Protein AF-A0AAN0JL36-F1 (afdb_monomer_lite)

Structure (mmCIF, N/CA/C/O backbone):
data_AF-A0AAN0JL36-F1
#
_entry.id   AF-A0AAN0JL36-F1
#
loop_
_atom_site.group_PDB
_atom_site.id
_atom_site.type_symbol
_atom_site.label_atom_id
_atom_site.label_alt_id
_atom_site.label_comp_id
_atom_site.label_asym_id
_atom_site.label_entity_id
_atom_site.label_seq_id
_atom_site.pdbx_PDB_ins_code
_atom_site.Cartn_x
_atom_site.Cartn_y
_atom_site.Cartn_z
_atom_site.occupancy
_atom_site.B_iso_or_equiv
_atom_site.auth_seq_id
_atom_site.auth_comp_id
_atom_site.auth_asym_id
_atom_site.auth_atom_id
_atom_site.pdbx_PDB_model_num
ATOM 1 N N . MET A 1 1 ? 86.276 -0.767 -121.267 1.00 49.59 1 MET A N 1
ATOM 2 C CA . MET A 1 1 ? 86.413 -0.566 -119.806 1.00 49.59 1 MET A CA 1
ATOM 3 C C . MET A 1 1 ? 85.211 0.241 -119.291 1.00 49.59 1 MET A C 1
ATOM 5 O O . MET A 1 1 ? 85.362 1.430 -119.066 1.00 49.59 1 MET A O 1
ATOM 9 N N . GLY A 1 2 ? 84.004 -0.341 -119.180 1.00 53.72 2 GLY A N 1
ATOM 10 C CA . GLY A 1 2 ? 82.786 0.459 -118.914 1.00 53.72 2 GLY A CA 1
ATOM 11 C C . GLY A 1 2 ? 81.586 -0.240 -118.256 1.00 53.72 2 GLY A C 1
ATOM 12 O O . GLY A 1 2 ? 80.542 0.383 -118.160 1.00 53.72 2 GLY A O 1
ATOM 13 N N . ASN A 1 3 ? 81.710 -1.488 -117.780 1.00 55.06 3 ASN A N 1
ATOM 14 C CA . ASN A 1 3 ? 80.588 -2.234 -117.171 1.00 55.06 3 ASN A CA 1
ATOM 15 C C . ASN A 1 3 ? 80.619 -2.308 -115.632 1.00 55.06 3 ASN A C 1
ATOM 17 O O . ASN A 1 3 ? 79.636 -2.719 -115.026 1.00 55.06 3 ASN A O 1
ATOM 21 N N . ASN A 1 4 ? 81.715 -1.896 -114.986 1.00 55.91 4 ASN A N 1
ATOM 22 C CA . ASN A 1 4 ? 81.846 -1.988 -113.524 1.00 55.91 4 ASN A CA 1
ATOM 23 C C . ASN A 1 4 ? 81.212 -0.801 -112.777 1.00 55.91 4 ASN A C 1
ATOM 25 O O . ASN A 1 4 ? 80.910 -0.927 -111.595 1.00 55.91 4 ASN A O 1
ATOM 29 N N . ASN A 1 5 ? 80.989 0.335 -113.449 1.00 58.38 5 ASN A N 1
ATOM 30 C CA . ASN A 1 5 ? 80.463 1.545 -112.805 1.00 58.38 5 ASN A CA 1
ATOM 31 C C . ASN A 1 5 ? 78.931 1.488 -112.630 1.00 58.38 5 ASN A C 1
ATOM 33 O O . ASN A 1 5 ? 78.409 1.874 -111.591 1.00 58.38 5 ASN A O 1
ATOM 37 N N . THR A 1 6 ? 78.215 0.912 -113.601 1.00 60.28 6 THR A N 1
ATOM 38 C CA . THR A 1 6 ? 76.748 0.773 -113.573 1.00 60.28 6 THR A CA 1
ATOM 39 C C . THR A 1 6 ? 76.281 -0.260 -112.540 1.00 60.28 6 THR A C 1
ATOM 41 O O . THR A 1 6 ? 75.338 -0.006 -111.798 1.00 60.28 6 THR A O 1
ATOM 44 N N . GLN A 1 7 ? 76.995 -1.386 -112.398 1.00 65.12 7 GLN A N 1
ATOM 45 C CA . GLN A 1 7 ? 76.689 -2.397 -111.372 1.00 65.12 7 GLN A CA 1
ATOM 46 C C . GLN A 1 7 ? 76.977 -1.916 -109.941 1.00 65.12 7 GLN A C 1
ATOM 48 O O . GLN A 1 7 ? 76.322 -2.362 -109.000 1.00 65.12 7 GLN A O 1
ATOM 53 N N . ALA A 1 8 ? 77.952 -1.023 -109.752 1.00 67.94 8 ALA A N 1
ATOM 54 C CA . ALA A 1 8 ? 78.225 -0.418 -108.449 1.00 67.94 8 ALA A CA 1
ATOM 55 C C . ALA A 1 8 ? 77.117 0.569 -108.045 1.00 67.94 8 ALA A C 1
ATOM 57 O O . ALA A 1 8 ? 76.701 0.584 -106.888 1.00 67.94 8 ALA A O 1
ATOM 58 N N . GLN A 1 9 ? 76.599 1.335 -109.008 1.00 71.50 9 GLN A N 1
ATOM 59 C CA . GLN A 1 9 ? 75.510 2.283 -108.791 1.00 71.50 9 GLN A CA 1
ATOM 60 C C . GLN A 1 9 ? 74.181 1.579 -108.460 1.00 71.50 9 GLN A C 1
ATOM 62 O O . GLN A 1 9 ? 73.518 1.946 -107.494 1.00 71.50 9 GLN A O 1
ATOM 67 N N . GLU A 1 10 ? 73.831 0.503 -109.172 1.00 74.12 10 GLU A N 1
ATOM 68 C CA . GLU A 1 10 ? 72.625 -0.293 -108.880 1.00 74.12 10 GLU A CA 1
ATOM 69 C C . GLU A 1 10 ? 72.676 -0.971 -107.500 1.00 74.12 10 GLU A C 1
ATOM 71 O O . GLU A 1 10 ? 71.659 -1.048 -106.807 1.00 74.12 10 GLU A O 1
ATOM 76 N N . ARG A 1 11 ? 73.858 -1.428 -107.061 1.00 75.25 11 ARG A N 1
ATOM 77 C CA . ARG A 1 11 ? 74.046 -1.993 -105.713 1.00 75.25 11 ARG A CA 1
ATOM 78 C C . ARG A 1 11 ? 73.883 -0.936 -104.624 1.00 75.25 11 ARG A C 1
ATOM 80 O O . ARG A 1 11 ? 73.191 -1.197 -103.647 1.00 75.25 11 ARG A O 1
ATOM 87 N N . GLN A 1 12 ? 74.435 0.262 -104.819 1.00 76.38 12 GLN A N 1
ATOM 88 C CA . GLN A 1 12 ? 74.253 1.373 -103.879 1.00 76.38 12 GLN A CA 1
ATOM 89 C C . GLN A 1 12 ? 72.788 1.824 -103.785 1.00 76.38 12 GLN A C 1
ATOM 91 O O . GLN A 1 12 ? 72.296 2.097 -102.691 1.00 76.38 12 GLN A O 1
ATOM 96 N N . GLU A 1 13 ? 72.059 1.862 -104.902 1.00 78.75 13 GLU A N 1
ATOM 97 C CA . GLU A 1 13 ? 70.630 2.188 -104.894 1.00 78.75 13 GLU A CA 1
ATOM 98 C C . GLU A 1 13 ? 69.780 1.091 -104.233 1.00 78.75 13 GLU A C 1
ATOM 100 O O . GLU A 1 13 ? 68.847 1.402 -103.489 1.00 78.75 13 GLU A O 1
ATOM 105 N N . ALA A 1 14 ? 70.100 -0.188 -104.455 1.00 79.19 14 ALA A N 1
ATOM 106 C CA . ALA A 1 14 ? 69.419 -1.309 -103.807 1.00 79.19 14 ALA A CA 1
ATOM 107 C C . ALA A 1 14 ? 69.671 -1.341 -102.289 1.00 79.19 14 ALA A C 1
ATOM 109 O O . ALA A 1 14 ? 68.726 -1.507 -101.516 1.00 79.19 14 ALA A O 1
ATOM 110 N N . GLU A 1 15 ? 70.911 -1.111 -101.853 1.00 80.12 15 GLU A N 1
ATOM 111 C CA . GLU A 1 15 ? 71.271 -0.981 -100.436 1.00 80.12 15 GLU A CA 1
ATOM 112 C C . GLU A 1 15 ? 70.583 0.231 -99.791 1.00 80.12 15 GLU A C 1
ATOM 114 O O . GLU A 1 15 ? 70.040 0.124 -98.690 1.00 80.12 15 GLU A O 1
ATOM 119 N N . GLY A 1 16 ? 70.511 1.365 -100.496 1.00 83.56 16 GLY A N 1
ATOM 120 C CA . GLY A 1 16 ? 69.773 2.547 -100.047 1.00 83.56 16 GLY A CA 1
ATOM 121 C C . GLY A 1 16 ? 68.274 2.284 -99.865 1.00 83.56 16 GLY A C 1
ATOM 122 O O . GLY A 1 16 ? 67.683 2.722 -98.875 1.00 83.56 16 GLY A O 1
ATOM 123 N N . ARG A 1 17 ? 67.654 1.516 -100.773 1.00 83.62 17 ARG A N 1
ATOM 124 C CA . ARG A 1 17 ? 66.244 1.099 -100.659 1.00 83.62 17 ARG A CA 1
ATOM 125 C C . ARG A 1 17 ? 66.019 0.139 -99.493 1.00 83.62 17 ARG A C 1
ATOM 127 O O . ARG A 1 17 ? 65.063 0.330 -98.748 1.00 83.62 17 ARG A O 1
ATOM 134 N N . GLN A 1 18 ? 66.908 -0.833 -99.288 1.00 83.69 18 GLN A N 1
ATOM 135 C CA . GLN A 1 18 ? 66.822 -1.760 -98.154 1.00 83.69 18 GLN A CA 1
ATOM 136 C C . GLN A 1 18 ? 66.966 -1.035 -96.811 1.00 83.69 18 GLN A C 1
ATOM 138 O O . GLN A 1 18 ? 66.172 -1.265 -95.902 1.00 83.69 18 GLN A O 1
ATOM 143 N N . GLN A 1 19 ? 67.910 -0.095 -96.695 1.00 84.38 19 GLN A N 1
ATOM 144 C CA . GLN A 1 19 ? 68.059 0.716 -95.484 1.00 84.38 19 GLN A CA 1
ATOM 145 C C . GLN A 1 19 ? 66.847 1.624 -95.234 1.00 84.38 19 GLN A C 1
ATOM 147 O O . GLN A 1 19 ? 66.450 1.819 -94.084 1.00 84.38 19 GLN A O 1
ATOM 152 N N . ALA A 1 20 ? 66.241 2.183 -96.285 1.00 85.00 20 ALA A N 1
ATOM 153 C CA . ALA A 1 20 ? 65.024 2.982 -96.162 1.00 85.00 20 ALA A CA 1
ATOM 154 C C . ALA A 1 20 ? 63.823 2.132 -95.715 1.00 85.00 20 ALA A C 1
ATOM 156 O O . ALA A 1 20 ? 63.073 2.554 -94.835 1.00 85.00 20 ALA A O 1
ATOM 157 N N . GLU A 1 21 ? 63.667 0.927 -96.267 1.00 88.56 21 GLU A N 1
ATOM 158 C CA . GLU A 1 21 ? 62.604 -0.005 -95.887 1.00 88.56 21 GLU A CA 1
ATOM 159 C C . GLU A 1 21 ? 62.777 -0.506 -94.447 1.00 88.56 21 GLU A C 1
ATOM 161 O O . GLU A 1 21 ? 61.816 -0.535 -93.680 1.00 88.56 21 GLU A O 1
ATOM 166 N N . GLU A 1 22 ? 64.002 -0.824 -94.028 1.00 87.94 22 GLU A N 1
ATOM 167 C CA . GLU A 1 22 ? 64.280 -1.237 -92.652 1.00 87.94 22 GLU A CA 1
ATOM 168 C C . GLU A 1 22 ? 64.015 -0.100 -91.652 1.00 87.94 22 GLU A C 1
ATOM 170 O O . GLU A 1 22 ? 63.406 -0.317 -90.602 1.00 87.94 22 GLU A O 1
ATOM 175 N N . ARG A 1 23 ? 64.397 1.139 -91.990 1.00 89.12 23 ARG A N 1
ATOM 176 C CA . ARG A 1 23 ? 64.056 2.323 -91.184 1.00 89.12 23 ARG A CA 1
ATOM 177 C C . ARG A 1 23 ? 62.547 2.555 -91.122 1.00 89.12 23 ARG A C 1
ATOM 179 O O . ARG A 1 23 ? 62.047 2.900 -90.054 1.00 89.12 23 ARG A O 1
ATOM 186 N N . ALA A 1 24 ? 61.825 2.337 -92.221 1.00 89.88 24 ALA A N 1
ATOM 187 C CA . ALA A 1 24 ? 60.368 2.438 -92.251 1.00 89.88 24 ALA A CA 1
ATOM 188 C C . ALA A 1 24 ? 59.704 1.367 -91.370 1.00 89.88 24 ALA A C 1
ATOM 190 O O . ALA A 1 24 ? 58.827 1.706 -90.578 1.00 89.88 24 ALA A O 1
ATOM 191 N N . ARG A 1 25 ? 60.172 0.111 -91.423 1.00 90.25 25 ARG A N 1
ATOM 192 C CA . ARG A 1 25 ? 59.683 -0.974 -90.554 1.00 90.25 25 ARG A CA 1
ATOM 193 C C . ARG A 1 25 ? 59.943 -0.686 -89.078 1.00 90.25 25 ARG A C 1
ATOM 195 O O . ARG A 1 25 ? 59.019 -0.780 -88.279 1.00 90.25 25 ARG A O 1
ATOM 202 N N . ARG A 1 26 ? 61.155 -0.249 -88.714 1.00 91.50 26 ARG A N 1
ATOM 203 C CA . ARG A 1 26 ? 61.480 0.136 -87.327 1.00 91.50 26 ARG A CA 1
ATOM 204 C C . ARG A 1 26 ? 60.635 1.318 -86.843 1.00 91.50 26 ARG A C 1
ATOM 206 O O . ARG A 1 26 ? 60.202 1.328 -85.696 1.00 91.50 26 ARG A O 1
ATOM 213 N N . ALA A 1 27 ? 60.372 2.301 -87.705 1.00 90.38 27 ALA A N 1
ATOM 214 C CA . ALA A 1 27 ? 59.500 3.427 -87.373 1.00 90.38 27 ALA A CA 1
ATOM 215 C C . ALA A 1 27 ? 58.030 3.001 -87.206 1.00 90.38 27 ALA A C 1
ATOM 217 O O . ALA A 1 27 ? 57.334 3.521 -86.335 1.00 90.38 27 ALA A O 1
ATOM 218 N N . GLU A 1 28 ? 57.548 2.053 -88.014 1.00 91.12 28 GLU A N 1
ATOM 219 C CA . GLU A 1 28 ? 56.200 1.499 -87.881 1.00 91.12 28 GLU A CA 1
ATOM 220 C C . GLU A 1 28 ? 56.054 0.651 -86.609 1.00 91.12 28 GLU A C 1
ATOM 222 O O . GLU A 1 28 ? 55.079 0.815 -85.877 1.00 91.12 28 GLU A O 1
ATOM 227 N N . GLU A 1 29 ? 57.030 -0.203 -86.299 1.00 91.94 29 GLU A N 1
ATOM 228 C CA . GLU A 1 29 ? 57.052 -0.988 -85.060 1.00 91.94 29 GLU A CA 1
ATOM 229 C C . GLU A 1 29 ? 57.110 -0.094 -83.820 1.00 91.94 29 GLU A C 1
ATOM 231 O O . GLU A 1 29 ? 56.339 -0.314 -82.887 1.00 91.94 29 GLU A O 1
ATOM 236 N N . ALA A 1 30 ? 57.928 0.962 -83.833 1.00 92.50 30 ALA A N 1
ATOM 237 C CA . ALA A 1 30 ? 57.970 1.943 -82.749 1.00 92.50 30 ALA A CA 1
ATOM 238 C C . ALA A 1 30 ? 56.604 2.623 -82.540 1.00 92.50 30 ALA A C 1
ATOM 240 O O . ALA A 1 30 ? 56.129 2.726 -81.411 1.00 92.50 30 ALA A O 1
ATOM 241 N N . ARG A 1 31 ? 55.915 3.009 -83.625 1.00 92.50 31 ARG A N 1
ATOM 242 C CA . ARG A 1 31 ? 54.553 3.571 -83.546 1.00 92.50 31 ARG A CA 1
ATOM 243 C C . ARG A 1 31 ? 53.531 2.567 -83.019 1.00 92.50 31 ARG A C 1
ATOM 245 O O . ARG A 1 31 ? 52.627 2.952 -82.280 1.00 92.50 31 ARG A O 1
ATOM 252 N N . ARG A 1 32 ? 53.644 1.287 -83.390 1.00 93.56 32 ARG A N 1
ATOM 253 C CA . ARG A 1 32 ? 52.769 0.225 -82.867 1.00 93.56 32 ARG A CA 1
ATOM 254 C C . ARG A 1 32 ? 52.994 0.007 -81.372 1.00 93.56 32 ARG A C 1
ATOM 256 O O . ARG A 1 32 ? 52.013 -0.083 -80.642 1.00 93.56 32 ARG A O 1
ATOM 263 N N . GLN A 1 33 ? 54.248 -0.019 -80.921 1.00 93.56 33 GLN A N 1
ATOM 264 C CA . GLN A 1 33 ? 54.591 -0.151 -79.502 1.00 93.56 33 GLN A CA 1
ATOM 265 C C . GLN A 1 33 ? 54.075 1.038 -78.685 1.00 93.56 33 GLN A C 1
ATOM 267 O O . GLN A 1 33 ? 53.416 0.835 -77.670 1.00 93.56 33 GLN A O 1
ATOM 272 N N . GLU A 1 34 ? 54.275 2.268 -79.162 1.00 93.00 34 GLU A N 1
ATOM 273 C CA . GLU A 1 34 ? 53.769 3.473 -78.495 1.00 93.00 34 GLU A CA 1
ATOM 274 C C . GLU A 1 34 ? 52.231 3.475 -78.407 1.00 93.00 34 GLU A C 1
ATOM 276 O O . GLU A 1 34 ? 51.655 3.771 -77.357 1.00 93.00 34 GLU A O 1
ATOM 281 N N . ALA A 1 35 ? 51.546 3.071 -79.482 1.00 93.00 35 ALA A N 1
ATOM 282 C CA . ALA A 1 35 ? 50.091 2.947 -79.490 1.00 93.00 35 ALA A CA 1
ATOM 283 C C . ALA A 1 35 ? 49.584 1.839 -78.548 1.00 93.00 35 ALA A C 1
ATOM 285 O O . ALA A 1 35 ? 48.541 2.002 -77.909 1.00 93.00 35 ALA A O 1
ATOM 286 N N . GLU A 1 36 ? 50.296 0.714 -78.444 1.00 93.81 36 GLU A N 1
ATOM 287 C CA . GLU A 1 36 ? 49.940 -0.382 -77.542 1.00 93.81 36 GLU A CA 1
ATOM 288 C C . GLU A 1 36 ? 50.173 -0.006 -76.073 1.00 93.81 36 GLU A C 1
ATOM 290 O O . GLU A 1 36 ? 49.298 -0.238 -75.237 1.00 93.81 36 GLU A O 1
ATOM 295 N N . GLU A 1 37 ? 51.288 0.650 -75.752 1.00 94.12 37 GLU A N 1
ATOM 296 C CA . GLU A 1 37 ? 51.528 1.200 -74.416 1.00 94.12 37 GLU A CA 1
ATOM 297 C C . GLU A 1 37 ? 50.488 2.257 -74.038 1.00 94.12 37 GLU A C 1
ATOM 299 O O . GLU A 1 37 ? 49.985 2.250 -72.911 1.00 94.12 37 GLU A O 1
ATOM 304 N N . GLY A 1 38 ? 50.111 3.129 -74.978 1.00 94.44 38 GLY A N 1
ATOM 305 C CA . GLY A 1 38 ? 49.033 4.097 -74.787 1.00 94.44 38 GLY A CA 1
ATOM 306 C C . GLY A 1 38 ? 47.697 3.421 -74.465 1.00 94.44 38 GLY A C 1
ATOM 307 O O . GLY A 1 38 ? 46.997 3.837 -73.540 1.00 94.44 38 GLY A O 1
ATOM 308 N N . ARG A 1 39 ? 47.367 2.326 -75.165 1.00 94.44 39 ARG A N 1
ATOM 309 C CA . ARG A 1 39 ? 46.171 1.516 -74.877 1.00 94.44 39 ARG A CA 1
ATOM 310 C C . ARG A 1 39 ? 46.235 0.849 -73.506 1.00 94.44 39 ARG A C 1
ATOM 312 O O . ARG A 1 39 ? 45.251 0.922 -72.775 1.00 94.44 39 ARG A O 1
ATOM 319 N N . ARG A 1 40 ? 47.372 0.252 -73.134 1.00 94.88 40 ARG A N 1
ATOM 320 C CA . ARG A 1 40 ? 47.555 -0.394 -71.821 1.00 94.88 40 ARG A CA 1
ATOM 321 C C . ARG A 1 40 ? 47.402 0.607 -70.676 1.00 94.88 40 ARG A C 1
ATOM 323 O O . ARG A 1 40 ? 46.652 0.336 -69.745 1.00 94.88 40 ARG A O 1
ATOM 330 N N . LYS A 1 41 ? 48.020 1.789 -70.781 1.00 95.25 41 LYS A N 1
ATOM 331 C CA . LYS A 1 41 ? 47.887 2.867 -69.782 1.00 95.25 41 LYS A CA 1
ATOM 332 C C . LYS A 1 41 ? 46.443 3.362 -69.661 1.00 95.25 41 LYS A C 1
ATOM 334 O O . LYS A 1 41 ? 45.953 3.553 -68.552 1.00 95.25 41 LYS A O 1
ATOM 339 N N . ALA A 1 42 ? 45.741 3.534 -70.783 1.00 93.94 42 ALA A N 1
ATOM 340 C CA . ALA A 1 42 ? 44.336 3.944 -70.774 1.00 93.94 42 ALA A CA 1
ATOM 341 C C . ALA A 1 42 ? 43.409 2.871 -70.173 1.00 93.94 42 ALA A C 1
ATOM 343 O O . ALA A 1 42 ? 42.453 3.199 -69.468 1.00 93.94 42 ALA A O 1
ATOM 344 N N . GLU A 1 43 ? 43.680 1.591 -70.434 1.00 94.75 43 GLU A N 1
ATOM 345 C CA . GLU A 1 43 ? 42.923 0.484 -69.852 1.00 94.75 43 GLU A CA 1
ATOM 346 C C . GLU A 1 43 ? 43.178 0.349 -68.345 1.00 94.75 43 GLU A C 1
ATOM 348 O O . GLU A 1 43 ? 42.231 0.185 -67.577 1.00 94.75 43 GLU A O 1
ATOM 353 N N . GLU A 1 44 ? 44.431 0.471 -67.906 1.00 95.06 44 GLU A N 1
ATOM 354 C CA . GLU A 1 44 ? 44.791 0.437 -66.489 1.00 95.06 44 GLU A CA 1
ATOM 355 C C . GLU A 1 44 ? 44.159 1.600 -65.714 1.00 95.06 44 GLU A C 1
ATOM 357 O O . GLU A 1 44 ? 43.550 1.371 -64.670 1.00 95.06 44 GLU A O 1
ATOM 362 N N . ALA A 1 45 ? 44.188 2.818 -66.267 1.00 95.12 45 ALA A N 1
ATOM 363 C CA . ALA A 1 45 ? 43.520 3.976 -65.674 1.00 95.12 45 ALA A CA 1
ATOM 364 C C . ALA A 1 45 ? 42.005 3.749 -65.510 1.00 95.12 45 ALA A C 1
ATOM 366 O O . ALA A 1 45 ? 41.450 4.005 -64.442 1.00 95.12 45 ALA A O 1
ATOM 367 N N . ARG A 1 46 ? 41.337 3.183 -66.527 1.00 95.44 46 ARG A N 1
ATOM 368 C CA . ARG A 1 46 ? 39.908 2.828 -66.443 1.00 95.44 46 ARG A CA 1
ATOM 369 C C . ARG A 1 46 ? 39.624 1.762 -65.386 1.00 95.44 46 ARG A C 1
ATOM 371 O O . ARG A 1 46 ? 38.601 1.836 -64.709 1.00 95.44 46 ARG A O 1
ATOM 378 N N . ARG A 1 47 ? 40.501 0.763 -65.240 1.00 95.62 47 ARG A N 1
ATOM 379 C CA . ARG A 1 47 ? 40.360 -0.276 -64.205 1.00 95.62 47 ARG A CA 1
ATOM 380 C C . ARG A 1 47 ? 40.510 0.310 -62.803 1.00 95.62 47 ARG A C 1
ATOM 382 O O . ARG A 1 47 ? 39.701 -0.019 -61.941 1.00 95.62 47 ARG A O 1
ATOM 389 N N . GLN A 1 48 ? 41.489 1.189 -62.592 1.00 95.31 48 GLN A N 1
ATOM 390 C CA . GLN A 1 48 ? 41.697 1.861 -61.306 1.00 95.31 48 GLN A CA 1
ATOM 391 C C . GLN A 1 48 ? 40.502 2.747 -60.934 1.00 95.31 48 GLN A C 1
ATOM 393 O O . GLN A 1 48 ? 39.994 2.641 -59.820 1.00 95.31 48 GLN A O 1
ATOM 398 N N . GLU A 1 49 ? 39.985 3.543 -61.875 1.00 95.38 49 GLU A N 1
ATOM 399 C CA . GLU A 1 49 ? 38.797 4.377 -61.647 1.00 95.38 49 GLU A CA 1
ATOM 400 C C . GLU A 1 49 ? 37.563 3.530 -61.286 1.00 95.38 49 GLU A C 1
ATOM 402 O O . GLU A 1 49 ? 36.849 3.830 -60.326 1.00 95.38 49 GLU A O 1
ATOM 407 N N . ALA A 1 50 ? 37.339 2.424 -62.004 1.00 94.88 50 ALA A N 1
ATOM 408 C CA . ALA A 1 50 ? 36.241 1.507 -61.717 1.00 94.88 50 ALA A CA 1
ATOM 409 C C . ALA A 1 50 ? 36.392 0.817 -60.349 1.00 94.88 50 ALA A C 1
ATOM 411 O O . ALA A 1 50 ? 35.407 0.655 -59.623 1.00 94.88 50 ALA A O 1
ATOM 412 N N . GLU A 1 51 ? 37.610 0.421 -59.969 1.00 95.50 51 GLU A N 1
ATOM 413 C CA . GLU A 1 51 ? 37.871 -0.209 -58.675 1.00 95.50 51 GLU A CA 1
ATOM 414 C C . GLU A 1 51 ? 37.710 0.780 -57.516 1.00 95.50 51 GLU A C 1
ATOM 416 O O . GLU A 1 51 ? 37.086 0.445 -56.508 1.00 95.50 51 GLU A O 1
ATOM 421 N N . GLU A 1 52 ? 38.195 2.015 -57.656 1.00 95.50 52 GLU A N 1
ATOM 422 C CA . GLU A 1 52 ? 37.953 3.072 -56.673 1.00 95.50 52 GLU A CA 1
ATOM 423 C C . GLU A 1 52 ? 36.465 3.398 -56.538 1.00 95.50 52 GLU A C 1
ATOM 425 O O . GLU A 1 52 ? 35.969 3.554 -55.418 1.00 95.50 52 GLU A O 1
ATOM 430 N N . GLY A 1 53 ? 35.740 3.463 -57.658 1.00 95.69 53 GLY A N 1
ATOM 431 C CA . GLY A 1 53 ? 34.288 3.619 -57.666 1.00 95.69 53 GLY A CA 1
ATOM 432 C C . GLY A 1 53 ? 33.598 2.499 -56.888 1.00 95.69 53 GLY A C 1
ATOM 433 O O . GLY A 1 53 ? 32.759 2.769 -56.024 1.00 95.69 53 GLY A O 1
ATOM 434 N N . ARG A 1 54 ? 34.011 1.244 -57.114 1.00 96.06 54 ARG A N 1
ATOM 435 C CA . ARG A 1 54 ? 33.489 0.083 -56.381 1.00 96.06 54 ARG A CA 1
ATOM 436 C C . ARG A 1 54 ? 33.802 0.163 -54.888 1.00 96.06 54 ARG A C 1
ATOM 438 O O . ARG A 1 54 ? 32.901 -0.025 -54.077 1.00 96.06 54 ARG A O 1
ATOM 445 N N . ARG A 1 55 ? 35.041 0.498 -54.510 1.00 95.81 55 ARG A N 1
ATOM 446 C CA . ARG A 1 55 ? 35.453 0.634 -53.101 1.00 95.81 55 ARG A CA 1
ATOM 447 C C . ARG A 1 55 ? 34.653 1.718 -52.377 1.00 95.81 55 ARG A C 1
ATOM 449 O O . ARG A 1 55 ? 34.163 1.468 -51.280 1.00 95.81 55 ARG A O 1
ATOM 456 N N . LYS A 1 56 ? 34.457 2.887 -52.999 1.00 95.81 56 LYS A N 1
ATOM 457 C CA . LYS A 1 56 ? 33.645 3.982 -52.434 1.00 95.81 56 LYS A CA 1
ATOM 458 C C . LYS A 1 56 ? 32.181 3.571 -52.261 1.00 95.81 56 LYS A C 1
ATOM 460 O O . LYS A 1 56 ? 31.582 3.875 -51.231 1.00 95.81 56 LYS A O 1
ATOM 465 N N . ALA A 1 57 ? 31.612 2.852 -53.230 1.00 95.19 57 ALA A N 1
ATOM 466 C CA . ALA A 1 57 ? 30.247 2.339 -53.135 1.00 95.19 57 ALA A CA 1
ATOM 467 C C . ALA A 1 57 ? 30.103 1.290 -52.018 1.00 95.19 57 ALA A C 1
ATOM 469 O O . ALA A 1 57 ? 29.196 1.391 -51.193 1.00 95.19 57 ALA A O 1
ATOM 470 N N . GLU A 1 58 ? 31.021 0.322 -51.943 1.00 96.44 58 GLU A N 1
ATOM 471 C CA . GLU A 1 58 ? 31.047 -0.691 -50.881 1.00 96.44 58 GLU A CA 1
ATOM 472 C C . GLU A 1 58 ? 31.197 -0.054 -49.493 1.00 96.44 58 GLU A C 1
ATOM 474 O O . GLU A 1 58 ? 30.497 -0.438 -48.554 1.00 96.44 58 GLU A O 1
ATOM 479 N N . GLU A 1 59 ? 32.068 0.946 -49.348 1.00 96.44 59 GLU A N 1
ATOM 480 C CA . GLU A 1 59 ? 32.229 1.676 -48.092 1.00 96.44 59 GLU A CA 1
ATOM 481 C C . GLU A 1 59 ? 30.968 2.472 -47.727 1.00 96.44 59 GLU A C 1
ATOM 483 O O . GLU A 1 59 ? 30.535 2.441 -46.572 1.00 96.44 59 GLU A O 1
ATOM 488 N N . GLY A 1 60 ? 30.330 3.126 -48.702 1.00 97.25 60 GLY A N 1
ATOM 489 C CA . GLY A 1 60 ? 29.054 3.816 -48.509 1.00 97.25 60 GLY A CA 1
ATOM 490 C C . GLY A 1 60 ? 27.962 2.875 -47.997 1.00 97.25 60 GLY A C 1
ATOM 491 O O . GLY A 1 60 ? 27.299 3.175 -47.003 1.00 97.25 60 GLY A O 1
ATOM 492 N N . VAL A 1 61 ? 27.833 1.693 -48.605 1.00 97.31 61 VAL A N 1
ATOM 493 C CA . VAL A 1 61 ? 26.883 0.661 -48.163 1.00 97.31 61 VAL A CA 1
ATOM 494 C C . VAL A 1 61 ? 27.213 0.170 -46.752 1.00 97.31 61 VAL A C 1
ATOM 496 O O . VAL A 1 61 ? 26.315 0.068 -45.916 1.00 97.31 61 VAL A O 1
ATOM 499 N N . ARG A 1 62 ? 28.492 -0.086 -46.440 1.00 97.12 62 ARG A N 1
ATOM 500 C CA . ARG A 1 62 ? 28.914 -0.508 -45.092 1.00 97.12 62 ARG A CA 1
ATOM 501 C C . ARG A 1 62 ? 28.570 0.532 -44.028 1.00 97.12 62 ARG A C 1
ATOM 503 O O . ARG A 1 62 ? 28.075 0.156 -42.967 1.00 97.12 62 ARG A O 1
ATOM 510 N N . ARG A 1 63 ? 28.796 1.820 -44.306 1.00 97.31 63 ARG A N 1
ATOM 511 C CA . ARG A 1 63 ? 28.456 2.915 -43.384 1.00 97.31 63 ARG A CA 1
ATOM 512 C C . ARG A 1 63 ? 26.950 3.002 -43.146 1.00 97.31 63 ARG A C 1
ATOM 514 O O . ARG A 1 63 ? 26.536 3.049 -41.992 1.00 97.31 63 ARG A O 1
ATOM 521 N N . LEU A 1 64 ? 26.138 2.939 -44.204 1.00 97.25 64 LEU A N 1
ATOM 522 C CA . LEU A 1 64 ? 24.674 2.961 -44.083 1.00 97.25 64 LEU A CA 1
ATOM 523 C C . LEU A 1 64 ? 24.143 1.768 -43.279 1.00 97.25 64 LEU A C 1
ATOM 525 O O . LEU A 1 64 ? 23.261 1.930 -42.439 1.00 97.25 64 LEU A O 1
ATOM 529 N N . LEU A 1 65 ? 24.699 0.573 -43.496 1.00 97.50 65 LEU A N 1
ATOM 530 C CA . LEU A 1 65 ? 24.290 -0.625 -42.766 1.00 97.50 65 LEU A CA 1
ATOM 531 C C . LEU A 1 65 ? 24.691 -0.555 -41.286 1.00 97.50 65 LEU A C 1
ATOM 533 O O . LEU A 1 65 ? 23.895 -0.916 -40.418 1.00 97.50 65 LEU A O 1
ATOM 537 N N . ALA A 1 66 ? 25.890 -0.050 -40.985 1.00 97.38 66 ALA A N 1
ATOM 538 C CA . ALA A 1 66 ? 26.330 0.182 -39.611 1.00 97.38 66 ALA A CA 1
ATOM 539 C C . ALA A 1 66 ? 25.440 1.211 -38.895 1.00 97.38 66 ALA A C 1
ATOM 541 O O . ALA A 1 66 ? 25.038 0.989 -37.754 1.00 97.38 66 ALA A O 1
ATOM 542 N N . GLU A 1 67 ? 25.075 2.299 -39.574 1.00 97.75 67 GLU A N 1
ATOM 543 C CA . GLU A 1 67 ? 24.175 3.313 -39.026 1.00 97.75 67 GLU A CA 1
ATOM 544 C C . GLU A 1 67 ? 22.764 2.759 -38.785 1.00 97.75 67 GLU A C 1
ATOM 546 O O . GLU A 1 67 ? 22.183 2.984 -37.722 1.00 97.75 67 GLU A O 1
ATOM 551 N N . ALA A 1 68 ? 22.218 1.989 -39.730 1.00 97.56 68 ALA A N 1
ATOM 552 C CA . ALA A 1 68 ? 20.921 1.338 -39.569 1.00 97.56 68 ALA A CA 1
ATOM 553 C C . ALA A 1 68 ? 20.914 0.378 -38.370 1.00 97.56 68 ALA A C 1
ATOM 555 O O . ALA A 1 68 ? 19.977 0.397 -37.569 1.00 97.56 68 ALA A O 1
ATOM 556 N N . LYS A 1 69 ? 21.985 -0.407 -38.202 1.00 97.81 69 LYS A N 1
ATOM 557 C CA . LYS A 1 69 ? 22.151 -1.306 -37.056 1.00 97.81 69 LYS A CA 1
ATOM 558 C C . LYS A 1 69 ? 22.217 -0.534 -35.737 1.00 97.81 69 LYS A C 1
ATOM 560 O O . LYS A 1 69 ? 21.472 -0.853 -34.817 1.00 97.81 69 LYS A O 1
ATOM 565 N N . ALA A 1 70 ? 23.027 0.522 -35.666 1.00 97.69 70 ALA A N 1
ATOM 566 C CA . ALA A 1 70 ? 23.135 1.356 -34.470 1.00 97.69 70 ALA A CA 1
ATOM 567 C C . ALA A 1 70 ? 21.797 2.023 -34.101 1.00 97.69 70 ALA A C 1
ATOM 569 O O . ALA A 1 70 ? 21.434 2.100 -32.927 1.00 97.69 70 ALA A O 1
ATOM 570 N N . ARG A 1 71 ? 21.023 2.480 -35.095 1.00 97.62 71 ARG A N 1
ATOM 571 C CA . ARG A 1 71 ? 19.676 3.029 -34.871 1.00 97.62 71 ARG A CA 1
ATOM 572 C C . ARG A 1 71 ? 18.712 1.973 -34.329 1.00 97.62 71 ARG A C 1
ATOM 574 O O . ARG A 1 71 ? 17.982 2.273 -33.388 1.00 97.62 71 ARG A O 1
ATOM 581 N N . ALA A 1 72 ? 18.723 0.761 -34.883 1.00 97.19 72 ALA A N 1
ATOM 582 C CA . ALA A 1 72 ? 17.877 -0.335 -34.413 1.00 97.19 72 ALA A CA 1
ATOM 583 C C . ALA A 1 72 ? 18.221 -0.750 -32.971 1.00 97.19 72 ALA A C 1
ATOM 585 O O . ALA A 1 72 ? 17.324 -0.869 -32.139 1.00 97.19 72 ALA A O 1
ATOM 586 N N . GLU A 1 73 ? 19.510 -0.880 -32.647 1.00 97.62 73 GLU A N 1
ATOM 587 C CA . GLU A 1 73 ? 19.971 -1.183 -31.285 1.00 97.62 73 GLU A CA 1
ATOM 588 C C . GLU A 1 73 ? 19.564 -0.086 -30.290 1.00 97.62 73 GLU A C 1
ATOM 590 O O . GLU A 1 73 ? 19.076 -0.382 -29.201 1.00 97.62 73 GLU A O 1
ATOM 595 N N . ASN A 1 74 ? 19.690 1.190 -30.667 1.00 97.62 74 ASN A N 1
ATOM 596 C CA . ASN A 1 74 ? 19.248 2.297 -29.817 1.00 97.62 74 ASN A CA 1
ATOM 597 C C . ASN A 1 74 ? 17.729 2.309 -29.601 1.00 97.62 74 ASN A C 1
ATOM 599 O O . ASN A 1 74 ? 17.272 2.625 -28.504 1.00 97.62 74 ASN A O 1
ATOM 603 N N . GLN A 1 75 ? 16.937 1.957 -30.617 1.00 97.38 75 GLN A N 1
ATOM 604 C CA . GLN A 1 75 ? 15.487 1.817 -30.464 1.00 97.38 75 GLN A CA 1
ATOM 605 C C . GLN A 1 75 ? 15.129 0.673 -29.512 1.00 97.38 75 GLN A C 1
ATOM 607 O O . GLN A 1 75 ? 14.273 0.859 -28.652 1.00 97.38 75 GLN A O 1
ATOM 612 N N . GLN A 1 76 ? 15.807 -0.472 -29.621 1.00 97.12 76 GLN A N 1
ATOM 613 C CA . GLN A 1 76 ? 15.612 -1.597 -28.703 1.00 97.12 76 GLN A CA 1
ATOM 614 C C . GLN A 1 76 ? 15.958 -1.213 -27.265 1.00 97.12 76 GLN A C 1
ATOM 616 O O . GLN A 1 76 ? 15.115 -1.366 -26.387 1.00 97.12 76 GLN A O 1
ATOM 621 N N . ARG A 1 77 ? 17.130 -0.604 -27.037 1.00 97.25 77 ARG A N 1
ATOM 622 C CA . ARG A 1 77 ? 17.532 -0.121 -25.706 1.00 97.25 77 ARG A CA 1
ATOM 623 C C . ARG A 1 77 ? 16.524 0.855 -25.113 1.00 97.25 77 ARG A C 1
ATOM 625 O O . ARG A 1 77 ? 16.231 0.788 -23.927 1.00 97.25 77 ARG A O 1
ATOM 632 N N . LYS A 1 78 ? 15.974 1.757 -25.930 1.00 97.38 78 LYS A N 1
ATOM 633 C CA . LYS A 1 78 ? 14.945 2.696 -25.475 1.00 97.38 78 LYS A CA 1
ATOM 634 C C . LYS A 1 78 ? 13.670 1.974 -25.036 1.00 97.38 78 LYS A C 1
ATOM 636 O O . LYS A 1 78 ? 13.110 2.320 -24.006 1.00 97.38 78 LYS A O 1
ATOM 641 N N . LEU A 1 79 ? 13.221 0.975 -25.794 1.00 96.94 79 LEU A N 1
ATOM 642 C CA . LEU A 1 79 ? 12.038 0.189 -25.437 1.00 96.94 79 LEU A CA 1
ATOM 643 C C . LEU A 1 79 ? 12.261 -0.659 -24.180 1.00 96.94 79 LEU A C 1
ATOM 645 O O . LEU A 1 79 ? 11.351 -0.771 -23.362 1.00 96.94 79 LEU A O 1
ATOM 649 N N . GLU A 1 80 ? 13.454 -1.233 -24.016 1.00 97.12 80 GLU A N 1
ATOM 650 C CA . GLU A 1 80 ? 13.836 -1.965 -22.805 1.00 97.12 80 GLU A CA 1
ATOM 651 C C . GLU A 1 80 ? 13.806 -1.042 -21.587 1.00 97.12 80 GLU A C 1
ATOM 653 O O . GLU A 1 80 ? 13.085 -1.340 -20.636 1.00 97.12 80 GLU A O 1
ATOM 658 N N . LEU A 1 81 ? 14.461 0.122 -21.661 1.00 97.12 81 LEU A N 1
ATOM 659 C CA . LEU A 1 81 ? 14.435 1.127 -20.596 1.00 97.12 81 LEU A CA 1
ATOM 660 C C . LEU A 1 81 ? 13.007 1.581 -20.265 1.00 97.12 81 LEU A C 1
ATOM 662 O O . LEU A 1 81 ? 12.608 1.527 -19.106 1.00 97.12 81 LEU A O 1
ATOM 666 N N . ASP A 1 82 ? 12.196 1.932 -21.269 1.00 97.62 82 ASP A N 1
ATOM 667 C CA . ASP A 1 82 ? 10.792 2.314 -21.061 1.00 97.62 82 ASP A CA 1
ATOM 668 C C . ASP A 1 82 ? 9.992 1.182 -20.380 1.00 97.62 82 ASP A C 1
ATOM 670 O O . ASP A 1 82 ? 9.070 1.433 -19.596 1.00 97.62 82 ASP A O 1
ATOM 674 N N . SER A 1 83 ? 10.303 -0.082 -20.685 1.00 96.44 83 SER A N 1
ATOM 675 C CA . SER A 1 83 ? 9.647 -1.238 -20.069 1.00 96.44 83 SER A CA 1
ATOM 676 C C . SER A 1 83 ? 10.088 -1.453 -18.619 1.00 96.44 83 SER A C 1
ATOM 678 O O . SER A 1 83 ? 9.246 -1.711 -17.755 1.00 96.44 83 SER A O 1
ATOM 680 N N . GLU A 1 84 ? 11.378 -1.283 -18.332 1.00 97.50 84 GLU A N 1
ATOM 681 C CA . GLU A 1 84 ? 11.954 -1.385 -16.994 1.00 97.50 84 GLU A CA 1
ATOM 682 C C . GLU A 1 84 ? 11.439 -0.265 -16.092 1.00 97.50 84 GLU A C 1
ATOM 684 O O . GLU A 1 84 ? 11.007 -0.535 -14.972 1.00 97.50 84 GLU A O 1
ATOM 689 N N . GLU A 1 85 ? 11.380 0.972 -16.589 1.00 97.12 85 GLU A N 1
ATOM 690 C CA . GLU A 1 85 ? 10.813 2.114 -15.869 1.00 97.12 85 GLU A CA 1
ATOM 691 C C . GLU A 1 85 ? 9.346 1.870 -15.494 1.00 97.12 85 GLU A C 1
ATOM 693 O O . GLU A 1 85 ? 8.931 2.120 -14.358 1.00 97.12 85 GLU A O 1
ATOM 698 N N . ARG A 1 86 ? 8.546 1.314 -16.416 1.00 97.12 86 ARG A N 1
ATOM 699 C CA . ARG A 1 86 ? 7.155 0.930 -16.122 1.00 97.12 86 ARG A CA 1
ATOM 700 C C . ARG A 1 86 ? 7.081 -0.150 -15.048 1.00 97.12 86 ARG A C 1
ATOM 702 O O . ARG A 1 86 ? 6.247 -0.043 -14.150 1.00 97.12 86 ARG A O 1
ATOM 709 N N . GLN A 1 87 ? 7.938 -1.169 -15.111 1.00 96.62 87 GLN A N 1
ATOM 710 C CA . GLN A 1 87 ? 7.981 -2.221 -14.093 1.00 96.62 87 GLN A CA 1
ATOM 711 C C . GLN A 1 87 ? 8.405 -1.678 -12.727 1.00 96.62 87 GLN A C 1
ATOM 713 O O . GLN A 1 87 ? 7.786 -2.017 -11.721 1.00 96.62 87 GLN A O 1
ATOM 718 N N . GLN A 1 88 ? 9.419 -0.814 -12.677 1.00 96.88 88 GLN A N 1
ATOM 719 C CA . GLN A 1 88 ? 9.854 -0.163 -11.443 1.00 96.88 88 GLN A CA 1
ATOM 720 C C . GLN A 1 88 ? 8.736 0.692 -10.852 1.00 96.88 88 GLN A C 1
ATOM 722 O O . GLN A 1 88 ? 8.451 0.582 -9.663 1.00 96.88 88 GLN A O 1
ATOM 727 N N . LYS A 1 89 ? 8.039 1.478 -11.678 1.00 96.50 89 LYS A N 1
ATOM 728 C CA . LYS A 1 89 ? 6.896 2.278 -11.231 1.00 96.50 89 LYS A CA 1
ATOM 729 C C . LYS A 1 89 ? 5.781 1.410 -10.645 1.00 96.50 89 LYS A C 1
ATOM 731 O O . LYS A 1 89 ? 5.255 1.749 -9.591 1.00 96.50 89 LYS A O 1
ATOM 736 N N . LEU A 1 90 ? 5.452 0.288 -11.290 1.00 97.00 90 LEU A N 1
ATOM 737 C CA . LEU A 1 90 ? 4.464 -0.663 -10.774 1.00 97.00 90 LEU A CA 1
ATOM 738 C C . LEU A 1 90 ? 4.900 -1.276 -9.437 1.00 97.00 90 LEU A C 1
ATOM 740 O O . LEU A 1 90 ? 4.085 -1.350 -8.525 1.00 97.00 90 LEU A O 1
ATOM 744 N N . ARG A 1 91 ? 6.177 -1.660 -9.296 1.00 96.94 91 ARG A N 1
ATOM 745 C CA . ARG A 1 91 ? 6.730 -2.191 -8.036 1.00 96.94 91 ARG A CA 1
ATOM 746 C C . ARG A 1 91 ? 6.679 -1.167 -6.905 1.00 96.94 91 ARG A C 1
ATOM 748 O O . ARG A 1 91 ? 6.247 -1.495 -5.806 1.00 96.94 91 ARG A O 1
ATOM 755 N N . LEU A 1 92 ? 7.084 0.073 -7.180 1.00 97.12 92 LEU A N 1
ATOM 756 C CA . LEU A 1 92 ? 7.029 1.162 -6.203 1.00 97.12 92 LEU A CA 1
ATOM 757 C C . LEU A 1 92 ? 5.588 1.467 -5.790 1.00 97.12 92 LEU A C 1
ATOM 759 O O . LEU A 1 92 ? 5.330 1.721 -4.617 1.00 97.12 92 LEU A O 1
ATOM 763 N N . GLN A 1 93 ? 4.648 1.415 -6.736 1.00 96.38 93 GLN A N 1
ATOM 764 C CA . GLN A 1 93 ? 3.233 1.596 -6.443 1.00 96.38 93 GLN A CA 1
ATOM 765 C C . GLN A 1 93 ? 2.692 0.460 -5.567 1.00 96.38 93 GLN A C 1
ATOM 767 O O . GLN A 1 93 ? 2.078 0.741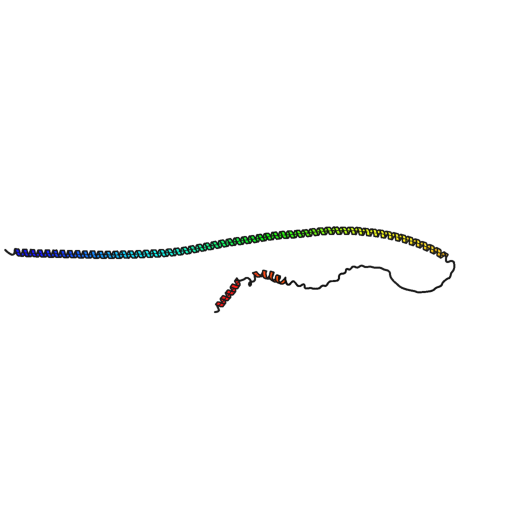 -4.545 1.00 96.38 93 GLN A O 1
ATOM 772 N N . SER A 1 94 ? 2.979 -0.806 -5.895 1.00 95.00 94 SER A N 1
ATOM 773 C CA . SER A 1 94 ? 2.551 -1.933 -5.057 1.00 95.00 94 SER A CA 1
ATOM 774 C C . SER A 1 94 ? 3.168 -1.889 -3.659 1.00 95.00 94 SER A C 1
ATOM 776 O O . SER A 1 94 ? 2.474 -2.139 -2.682 1.00 95.00 94 SER A O 1
ATOM 778 N N . GLU A 1 95 ? 4.447 -1.519 -3.546 1.00 96.94 95 GLU A N 1
ATOM 779 C CA . GLU A 1 95 ? 5.123 -1.379 -2.252 1.00 96.94 95 GLU A CA 1
ATOM 780 C C . GLU A 1 95 ? 4.514 -0.239 -1.418 1.00 96.94 95 GLU A C 1
ATOM 782 O O . GLU A 1 95 ? 4.357 -0.362 -0.202 1.00 96.94 95 GLU A O 1
ATOM 787 N N . ALA A 1 96 ? 4.148 0.876 -2.057 1.00 96.00 96 ALA A N 1
ATOM 788 C CA . ALA A 1 96 ? 3.452 1.972 -1.391 1.00 96.00 96 ALA A CA 1
ATOM 789 C C . ALA A 1 96 ? 2.060 1.542 -0.899 1.00 96.00 96 ALA A C 1
ATOM 791 O O . ALA A 1 96 ? 1.722 1.808 0.257 1.00 96.00 96 ALA A O 1
ATOM 792 N N . ASP A 1 97 ? 1.297 0.832 -1.734 1.00 95.12 97 ASP A N 1
ATOM 793 C CA . ASP A 1 97 ? -0.036 0.323 -1.395 1.00 95.12 97 ASP A CA 1
ATOM 794 C C . ASP A 1 97 ? 0.019 -0.702 -0.245 1.00 95.12 97 ASP A C 1
ATOM 796 O O . ASP A 1 97 ? -0.848 -0.711 0.632 1.00 95.12 97 ASP A O 1
ATOM 800 N N . GLU A 1 98 ? 1.034 -1.571 -0.215 1.00 95.50 98 GLU A N 1
ATOM 801 C CA . GLU A 1 98 ? 1.267 -2.514 0.888 1.00 95.50 98 GLU A CA 1
ATOM 802 C C . GLU A 1 98 ? 1.596 -1.783 2.193 1.00 95.50 98 GLU A C 1
ATOM 804 O O . GLU A 1 98 ? 0.934 -2.011 3.206 1.00 95.50 98 GLU A O 1
ATOM 809 N N . LYS A 1 99 ? 2.521 -0.815 2.160 1.00 95.44 99 LYS A N 1
ATOM 810 C CA . LYS A 1 99 ? 2.842 0.014 3.336 1.00 95.44 99 LYS A CA 1
ATOM 811 C C . LYS A 1 99 ? 1.631 0.792 3.848 1.00 95.44 99 LYS A C 1
ATOM 813 O O . LYS A 1 99 ? 1.500 1.007 5.054 1.00 95.44 99 LYS A O 1
ATOM 818 N N . GLU A 1 100 ? 0.752 1.253 2.962 1.00 95.81 100 GLU A N 1
ATOM 819 C CA . GLU A 1 100 ? -0.483 1.925 3.362 1.00 95.81 100 GLU A CA 1
ATOM 820 C C . GLU A 1 100 ? -1.457 0.963 4.055 1.00 95.81 100 GLU A C 1
ATOM 822 O O . GLU A 1 100 ? -2.019 1.308 5.100 1.00 95.81 100 GLU A O 1
ATOM 827 N N . LYS A 1 101 ? -1.622 -0.258 3.529 1.00 95.69 101 LYS A N 1
ATOM 828 C CA . LYS A 1 101 ? -2.436 -1.303 4.170 1.00 95.69 101 LYS A CA 1
ATOM 829 C C . LYS A 1 101 ? -1.903 -1.656 5.553 1.00 95.69 101 LYS A C 1
ATOM 831 O O . LYS A 1 101 ? -2.696 -1.707 6.490 1.00 95.69 101 LYS A O 1
ATOM 836 N N . ASP A 1 102 ? -0.591 -1.812 5.699 1.00 96.25 102 ASP A N 1
ATOM 837 C CA . ASP A 1 102 ? 0.039 -2.118 6.986 1.00 96.25 102 ASP A CA 1
ATOM 838 C C . ASP A 1 102 ? -0.214 -1.011 8.014 1.00 96.25 102 ASP A C 1
ATOM 840 O O . ASP A 1 102 ? -0.684 -1.277 9.120 1.00 96.25 102 ASP A O 1
ATOM 844 N N . ARG A 1 103 ? -0.022 0.258 7.626 1.00 96.06 103 ARG A N 1
ATOM 845 C CA . ARG A 1 103 ? -0.345 1.413 8.484 1.00 96.06 103 ARG A CA 1
ATOM 846 C C . ARG A 1 103 ? -1.823 1.457 8.862 1.00 96.06 103 ARG A C 1
ATOM 848 O O . ARG A 1 103 ? -2.165 1.842 9.978 1.00 96.06 103 ARG A O 1
ATOM 855 N N . LYS A 1 104 ? -2.721 1.103 7.939 1.00 96.25 104 LYS A N 1
ATOM 856 C CA . LYS A 1 104 ? -4.165 1.062 8.202 1.00 96.25 104 LYS A CA 1
ATOM 857 C C . LYS A 1 104 ? -4.523 -0.051 9.186 1.00 96.25 104 LYS A C 1
ATOM 859 O O . LYS A 1 104 ? -5.339 0.181 10.075 1.00 96.25 104 LYS A O 1
ATOM 864 N N . LEU A 1 105 ? -3.905 -1.223 9.052 1.00 95.50 105 LEU A N 1
ATOM 865 C CA . LEU A 1 105 ? -4.070 -2.333 9.990 1.00 95.50 105 LEU A CA 1
ATOM 866 C C . LEU A 1 105 ? -3.546 -1.973 11.381 1.00 95.50 105 LEU A C 1
ATOM 868 O O . LEU A 1 105 ? -4.226 -2.240 12.367 1.00 95.50 105 LEU A O 1
ATOM 872 N N . GLU A 1 106 ? -2.391 -1.315 11.468 1.00 95.19 106 GLU A N 1
ATOM 873 C CA . GLU A 1 106 ? -1.838 -0.835 12.736 1.00 95.19 106 GLU A CA 1
ATOM 874 C C . GLU A 1 106 ? -2.775 0.174 13.416 1.00 95.19 106 GLU A C 1
ATOM 876 O O . GLU A 1 106 ? -3.099 0.019 14.593 1.00 95.19 106 GLU A O 1
ATOM 881 N N . ARG A 1 107 ? -3.292 1.158 12.666 1.00 95.88 107 ARG A N 1
ATOM 882 C CA . ARG A 1 107 ? -4.286 2.118 13.177 1.00 95.88 107 ARG A CA 1
ATOM 883 C C . ARG A 1 107 ? -5.536 1.425 13.702 1.00 95.88 107 ARG A C 1
ATOM 885 O O . ARG A 1 107 ? -5.990 1.749 14.794 1.00 95.88 107 ARG A O 1
ATOM 892 N N . LEU A 1 108 ? -6.068 0.467 12.945 1.00 95.88 108 LEU A N 1
ATOM 893 C CA . LEU A 1 108 ? -7.263 -0.272 13.339 1.00 95.88 108 LEU A CA 1
ATOM 894 C C . LEU A 1 108 ? -7.005 -1.112 14.593 1.00 95.88 108 LEU A C 1
ATOM 896 O O . LEU A 1 108 ? -7.838 -1.138 15.492 1.00 95.88 108 LEU A O 1
ATOM 900 N N . LYS A 1 109 ? -5.828 -1.738 14.700 1.00 96.81 109 LYS A N 1
ATOM 901 C CA . LYS A 1 109 ? -5.425 -2.471 15.901 1.00 96.81 109 LYS A CA 1
ATOM 902 C C . LYS A 1 109 ? -5.392 -1.554 17.126 1.00 96.81 109 LYS A C 1
ATOM 904 O O . LYS A 1 109 ? -6.022 -1.875 18.131 1.00 96.81 109 LYS A O 1
ATOM 909 N N . ILE A 1 110 ? -4.743 -0.394 17.020 1.00 93.69 110 ILE A N 1
ATOM 910 C CA . ILE A 1 110 ? -4.689 0.601 18.102 1.00 93.69 110 ILE A CA 1
ATOM 911 C C . ILE A 1 110 ? -6.099 1.048 18.499 1.00 93.69 110 ILE A C 1
ATOM 913 O O . ILE A 1 110 ? -6.425 1.051 19.682 1.00 93.69 110 ILE A O 1
ATOM 917 N N . GLU A 1 111 ? -6.953 1.369 17.527 1.00 94.31 111 GLU A N 1
ATOM 918 C CA . GLU A 1 111 ? -8.330 1.799 17.781 1.00 94.31 111 GLU A CA 1
ATOM 919 C C . GLU A 1 111 ? -9.150 0.711 18.490 1.00 94.31 111 GLU A C 1
ATOM 921 O O . GLU A 1 111 ? -9.870 0.996 19.449 1.00 94.31 111 GLU A O 1
ATOM 926 N N . THR A 1 112 ? -9.021 -0.550 18.068 1.00 93.44 112 THR A N 1
ATOM 927 C CA . THR A 1 112 ? -9.708 -1.668 18.729 1.00 93.44 112 THR A CA 1
ATOM 928 C C . THR A 1 112 ? -9.227 -1.875 20.164 1.00 93.44 112 THR A C 1
ATOM 930 O O . THR A 1 112 ? -10.058 -2.032 21.060 1.00 93.44 112 THR A O 1
ATOM 933 N N . GLU A 1 113 ? -7.916 -1.803 20.407 1.00 94.69 113 GLU A N 1
ATOM 934 C CA . GLU A 1 113 ? -7.340 -1.919 21.749 1.00 94.69 113 GLU A CA 1
ATOM 935 C C . GLU A 1 113 ? -7.751 -0.741 22.645 1.00 94.69 113 GLU A C 1
ATOM 937 O O . GLU A 1 113 ? -8.095 -0.938 23.810 1.00 94.69 113 GLU A O 1
ATOM 942 N N . GLU A 1 114 ? -7.767 0.487 22.122 1.00 94.38 114 GLU A N 1
ATOM 943 C CA . GLU A 1 114 ? -8.194 1.673 22.869 1.00 94.38 114 GLU A CA 1
ATOM 944 C C . GLU A 1 114 ? -9.684 1.604 23.229 1.00 94.38 114 GLU A C 1
ATOM 946 O O . GLU A 1 114 ? -10.064 1.876 24.369 1.00 94.38 114 GLU A O 1
ATOM 951 N N . ASN A 1 115 ? -10.533 1.187 22.287 1.00 93.56 115 ASN A N 1
ATOM 952 C CA . ASN A 1 115 ? -11.962 1.007 22.530 1.00 93.56 115 ASN A CA 1
ATOM 953 C C . ASN A 1 115 ? -12.231 -0.090 23.561 1.00 93.56 115 ASN A C 1
ATOM 955 O O . ASN A 1 115 ? -13.091 0.080 24.427 1.00 93.56 115 ASN A O 1
ATOM 959 N N . GLN A 1 116 ? -11.479 -1.190 23.514 1.00 93.75 116 GLN A N 1
ATOM 960 C CA . GLN A 1 116 ? -11.573 -2.234 24.527 1.00 93.75 116 GLN A CA 1
ATOM 961 C C . GLN A 1 116 ? -11.163 -1.708 25.909 1.00 93.75 116 GLN A C 1
ATOM 963 O O . GLN A 1 116 ? -11.914 -1.871 26.867 1.00 93.75 116 GLN A O 1
ATOM 968 N N . ARG A 1 117 ? -10.043 -0.982 26.010 1.00 93.94 117 ARG A N 1
ATOM 969 C CA . ARG A 1 117 ? -9.610 -0.356 27.272 1.00 93.94 117 ARG A CA 1
ATOM 970 C C . ARG A 1 117 ? -10.643 0.624 27.826 1.00 93.94 117 ARG A C 1
ATOM 972 O O . ARG A 1 117 ? -10.844 0.665 29.038 1.00 93.94 117 ARG A O 1
ATOM 979 N N . LYS A 1 118 ? -11.306 1.406 26.966 1.00 94.00 118 LYS A N 1
ATOM 980 C CA . LYS A 1 118 ? -12.391 2.317 27.374 1.00 94.00 118 LYS A CA 1
ATOM 981 C C . LYS A 1 118 ? -13.566 1.552 27.980 1.00 94.00 118 LYS A C 1
ATOM 983 O O . LYS A 1 118 ? -14.006 1.926 29.063 1.00 94.00 118 LYS A O 1
ATOM 988 N N . ARG A 1 119 ? -14.014 0.469 27.333 1.00 93.50 119 ARG A N 1
ATOM 989 C CA . ARG A 1 119 ? -15.087 -0.399 27.852 1.00 93.50 119 ARG A CA 1
ATOM 990 C C . ARG A 1 119 ? -14.712 -1.015 29.195 1.00 93.50 119 ARG A C 1
ATOM 992 O O . ARG A 1 119 ? -15.459 -0.872 30.150 1.00 93.50 119 ARG A O 1
ATOM 999 N N . GLU A 1 120 ? -13.522 -1.601 29.303 1.00 94.75 120 GLU A N 1
ATOM 1000 C CA . GLU A 1 120 ? -13.040 -2.195 30.558 1.00 94.75 120 GLU A CA 1
ATOM 1001 C C . GLU A 1 120 ? -12.945 -1.161 31.691 1.00 94.75 120 GLU A C 1
ATOM 1003 O O . GLU A 1 120 ? -13.242 -1.453 32.849 1.00 94.75 120 GLU A O 1
ATOM 1008 N N . HIS A 1 121 ? -12.515 0.063 31.381 1.00 94.31 121 HIS A N 1
ATOM 1009 C CA . HIS A 1 121 ? -12.455 1.141 32.363 1.00 94.31 121 HIS A CA 1
ATOM 1010 C C . HIS A 1 121 ? -13.855 1.600 32.797 1.00 94.31 121 HIS A C 1
ATOM 1012 O O . HIS A 1 121 ? -14.078 1.860 33.978 1.00 94.31 121 HIS A O 1
ATOM 1018 N N . GLU A 1 122 ? -14.802 1.693 31.866 1.00 94.31 122 GLU A N 1
ATOM 1019 C CA . GLU A 1 122 ? -16.199 2.019 32.157 1.00 94.31 122 GLU A CA 1
ATOM 1020 C C . GLU A 1 122 ? -16.877 0.933 33.001 1.00 94.31 122 GLU A C 1
ATOM 1022 O O . GLU A 1 122 ? -17.492 1.250 34.016 1.00 94.31 122 GLU A O 1
ATOM 1027 N N . GLU A 1 123 ? -16.672 -0.342 32.675 1.00 94.50 123 GLU A N 1
ATOM 1028 C CA . GLU A 1 123 ? -17.156 -1.474 33.472 1.00 94.50 123 GLU A CA 1
ATOM 1029 C C . GLU A 1 123 ? -16.591 -1.455 34.895 1.00 94.50 123 GLU A C 1
ATOM 1031 O O . GLU A 1 123 ? -17.335 -1.620 35.865 1.00 94.50 123 GLU A O 1
ATOM 1036 N N . LYS A 1 124 ? -15.288 -1.186 35.053 1.00 94.88 124 LYS A N 1
ATOM 1037 C CA . LYS A 1 124 ? -14.670 -1.025 36.379 1.00 94.88 124 LYS A CA 1
ATOM 1038 C C . LYS A 1 124 ? -15.293 0.132 37.153 1.00 94.88 124 LYS A C 1
ATOM 1040 O O . LYS A 1 124 ? -15.581 -0.023 38.337 1.00 94.88 124 LYS A O 1
ATOM 1045 N N . ARG A 1 125 ? -15.537 1.273 36.499 1.00 95.75 125 ARG A N 1
ATOM 1046 C CA . ARG A 1 125 ? -16.210 2.421 37.127 1.00 95.75 125 ARG A CA 1
ATOM 1047 C C . ARG A 1 125 ? -17.619 2.069 37.593 1.00 95.75 125 ARG A C 1
ATOM 1049 O O . ARG A 1 125 ? -17.945 2.361 38.737 1.00 95.75 125 ARG A O 1
ATOM 1056 N N . LEU A 1 126 ? -18.415 1.417 36.746 1.00 94.31 126 LEU A N 1
ATOM 1057 C CA . LEU A 1 126 ? -19.777 0.993 37.084 1.00 94.31 126 LEU A CA 1
ATOM 1058 C C . LEU A 1 126 ? -19.793 -0.035 38.217 1.00 94.31 126 LEU A C 1
ATOM 1060 O O . LEU A 1 126 ? -20.654 0.022 39.089 1.00 94.31 126 LEU A O 1
ATOM 1064 N N . THR A 1 127 ? -18.829 -0.956 38.232 1.00 93.94 127 THR A N 1
ATOM 1065 C CA . THR A 1 127 ? -18.697 -1.949 39.306 1.00 93.94 127 THR A CA 1
ATOM 1066 C C . THR A 1 127 ? -18.449 -1.259 40.646 1.00 93.94 127 THR A C 1
ATOM 1068 O O . THR A 1 127 ? -19.179 -1.503 41.603 1.00 93.94 127 THR A O 1
ATOM 1071 N N . ILE A 1 128 ? -17.490 -0.328 40.696 1.00 94.00 128 ILE A N 1
ATOM 1072 C CA . ILE A 1 128 ? -17.185 0.451 41.905 1.00 94.00 128 ILE A CA 1
ATOM 1073 C C . ILE A 1 128 ? -18.403 1.275 42.347 1.00 94.00 128 ILE A C 1
ATOM 1075 O O . ILE A 1 128 ? -18.764 1.265 43.522 1.00 94.00 128 ILE A O 1
ATOM 1079 N N . GLU A 1 129 ? -19.064 1.962 41.415 1.00 93.69 129 GLU A N 1
ATOM 1080 C CA . GLU A 1 129 ? -20.250 2.770 41.711 1.00 93.69 129 GLU A CA 1
ATOM 1081 C C . GLU A 1 129 ? -21.402 1.921 42.273 1.00 93.69 129 GLU A C 1
ATOM 1083 O O . GLU A 1 129 ? -22.056 2.316 43.242 1.00 93.69 129 GLU A O 1
ATOM 1088 N N . ASN A 1 130 ? -21.631 0.731 41.715 1.00 93.50 130 ASN A N 1
ATOM 1089 C CA . ASN A 1 130 ? -22.637 -0.202 42.213 1.00 93.50 130 ASN A CA 1
ATOM 1090 C C . ASN A 1 130 ? -22.304 -0.704 43.621 1.00 93.50 130 ASN A C 1
ATOM 1092 O O . ASN A 1 130 ? -23.183 -0.678 44.483 1.00 93.50 130 ASN A O 1
ATOM 1096 N N . GLU A 1 131 ? -21.052 -1.087 43.882 1.00 94.62 131 GLU A N 1
ATOM 1097 C CA . GLU A 1 131 ? -20.608 -1.500 45.219 1.00 94.62 131 GLU A CA 1
ATOM 1098 C C . GLU A 1 131 ? -20.780 -0.379 46.255 1.00 94.62 131 GLU A C 1
ATOM 1100 O O . GLU A 1 131 ? -21.230 -0.619 47.377 1.00 94.62 131 GLU A O 1
ATOM 1105 N N . GLU A 1 132 ? -20.442 0.866 45.908 1.00 94.19 132 GLU A N 1
ATOM 1106 C CA . GLU A 1 132 ? -20.648 2.014 46.795 1.00 94.19 132 GLU A CA 1
ATOM 1107 C C . GLU A 1 132 ? -22.132 2.282 47.060 1.00 94.19 132 GLU A C 1
ATOM 1109 O O . GLU A 1 132 ? -22.526 2.576 48.193 1.00 94.19 132 GLU A O 1
ATOM 1114 N N . ASN A 1 133 ? -22.970 2.174 46.031 1.00 92.31 133 ASN A N 1
ATOM 1115 C CA . ASN A 1 133 ? -24.411 2.353 46.164 1.00 92.31 133 ASN A CA 1
ATOM 1116 C C . ASN A 1 133 ? -25.052 1.239 46.998 1.00 92.31 133 ASN A C 1
ATOM 1118 O O . ASN A 1 133 ? -25.953 1.515 47.794 1.00 92.31 133 ASN A O 1
ATOM 1122 N N . GLU A 1 134 ? -24.579 0.002 46.873 1.00 93.31 134 GLU A N 1
ATOM 1123 C CA . GLU A 1 134 ? -25.019 -1.110 47.709 1.00 93.31 134 GLU A CA 1
ATOM 1124 C C . GLU A 1 134 ? -24.624 -0.894 49.173 1.00 93.31 134 GLU A C 1
ATOM 1126 O O . GLU A 1 134 ? -25.494 -0.935 50.042 1.00 93.31 134 GLU A O 1
ATOM 1131 N N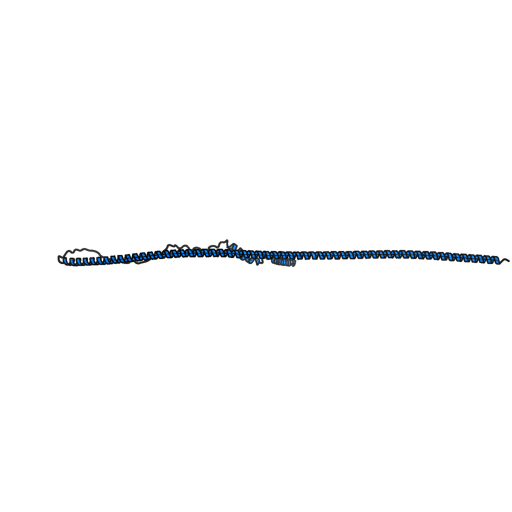 . LYS A 1 135 ? -23.372 -0.501 49.445 1.00 93.31 135 LYS A N 1
ATOM 1132 C CA . LYS A 1 135 ? -22.917 -0.135 50.800 1.00 93.31 135 LYS A CA 1
ATOM 1133 C C . LYS A 1 135 ? -23.763 0.982 51.420 1.00 93.31 135 LYS A C 1
ATOM 1135 O O . LYS A 1 135 ? -24.105 0.912 52.600 1.00 93.31 135 LYS A O 1
ATOM 1140 N N . LYS A 1 136 ? -24.147 2.002 50.642 1.00 93.00 136 LYS A N 1
ATOM 1141 C CA . LYS A 1 136 ? -25.053 3.073 51.108 1.00 93.00 136 LYS A CA 1
ATOM 1142 C C . LYS A 1 136 ? -26.434 2.527 51.479 1.00 93.00 136 LYS A C 1
ATOM 1144 O O . LYS A 1 136 ? -26.944 2.856 52.550 1.00 93.00 136 LYS A O 1
ATOM 1149 N N . ARG A 1 137 ? -27.021 1.673 50.631 1.00 92.81 137 ARG A N 1
ATOM 1150 C CA . ARG A 1 137 ? -28.321 1.029 50.899 1.00 92.81 137 ARG A CA 1
ATOM 1151 C C . ARG A 1 137 ? -28.260 0.130 52.132 1.00 92.81 137 ARG A C 1
ATOM 1153 O O . ARG A 1 137 ? -29.186 0.140 52.938 1.00 92.81 137 ARG A O 1
ATOM 1160 N N . GLU A 1 138 ? -27.188 -0.636 52.305 1.00 91.69 138 GLU A N 1
ATOM 1161 C CA . GLU A 1 138 ? -26.986 -1.475 53.488 1.00 91.69 138 GLU A CA 1
ATOM 1162 C C . GLU A 1 138 ? -26.842 -0.650 54.764 1.00 91.69 138 GLU A C 1
ATOM 1164 O O . GLU A 1 138 ? -27.494 -0.948 55.764 1.00 91.69 138 GLU A O 1
ATOM 1169 N N . HIS A 1 139 ? -26.053 0.424 54.724 1.00 91.44 139 HIS A N 1
ATOM 1170 C CA . HIS A 1 139 ? -25.923 1.344 55.847 1.00 91.44 139 HIS A CA 1
ATOM 1171 C C . HIS A 1 139 ? -27.279 1.951 56.240 1.00 91.44 139 HIS A C 1
ATOM 1173 O O . HIS A 1 139 ? -27.620 2.012 57.422 1.00 91.44 139 HIS A O 1
ATOM 1179 N N . GLU A 1 140 ? -28.089 2.361 55.262 1.00 92.94 140 GLU A N 1
ATOM 1180 C CA . GLU A 1 140 ? -29.440 2.863 55.512 1.00 92.94 140 GLU A CA 1
ATOM 1181 C C . GLU A 1 140 ? -30.353 1.788 56.126 1.00 92.94 140 GLU A C 1
ATOM 1183 O O . GLU A 1 140 ? -31.020 2.048 57.129 1.00 92.94 140 GLU A O 1
ATOM 1188 N N . ARG A 1 141 ? -30.334 0.555 55.602 1.00 93.75 141 ARG A N 1
ATOM 1189 C CA . ARG A 1 141 ? -31.074 -0.580 56.187 1.00 93.75 141 ARG A CA 1
ATOM 1190 C C . ARG A 1 141 ? -30.672 -0.829 57.638 1.00 93.75 141 ARG A C 1
ATOM 1192 O O . ARG A 1 141 ? -31.541 -0.993 58.493 1.00 93.75 141 ARG A O 1
ATOM 1199 N N . LEU A 1 142 ? -29.372 -0.830 57.929 1.00 92.56 142 LEU A N 1
ATOM 1200 C CA . LEU A 1 142 ? -28.855 -1.008 59.286 1.00 92.56 142 LEU A CA 1
ATOM 1201 C C . LEU A 1 142 ? -29.319 0.114 60.213 1.00 92.56 142 LEU A C 1
ATOM 1203 O O . LEU A 1 142 ? -29.751 -0.172 61.330 1.00 92.56 142 LEU A O 1
ATOM 1207 N N . LYS A 1 143 ? -29.308 1.363 59.735 1.00 94.56 143 LYS A N 1
ATOM 1208 C CA . LYS A 1 143 ? -29.815 2.518 60.480 1.00 94.56 143 LYS A CA 1
ATOM 1209 C C . LYS A 1 143 ? -31.289 2.342 60.862 1.00 94.56 143 LYS A C 1
ATOM 1211 O O . LYS A 1 143 ? -31.632 2.491 62.036 1.00 94.56 143 LYS A O 1
ATOM 1216 N N . TYR A 1 144 ? -32.145 1.951 59.916 1.00 87.81 144 TYR A N 1
ATOM 1217 C CA . TYR A 1 144 ? -33.560 1.678 60.198 1.00 87.81 144 TYR A CA 1
ATOM 1218 C C . TYR A 1 144 ? -33.746 0.542 61.208 1.00 87.81 144 TYR A C 1
ATOM 1220 O O . TYR A 1 144 ? -34.563 0.656 62.120 1.00 87.81 144 TYR A O 1
ATOM 1228 N N . VAL A 1 145 ? -32.981 -0.547 61.084 1.00 90.69 145 VAL A N 1
ATOM 1229 C CA . VAL A 1 145 ? -33.052 -1.674 62.027 1.00 90.69 145 VAL A CA 1
ATOM 1230 C C . VAL A 1 145 ? -32.601 -1.256 63.427 1.00 90.69 145 VAL A C 1
ATOM 1232 O O . VAL A 1 145 ? -33.230 -1.655 64.408 1.00 90.69 145 VAL A O 1
ATOM 1235 N N . SER A 1 146 ? -31.543 -0.446 63.551 1.00 88.06 146 SER A N 1
ATOM 1236 C CA . SER A 1 146 ? -31.115 0.072 64.854 1.00 88.06 146 SER A CA 1
ATOM 1237 C C . SER A 1 146 ? -32.174 0.970 65.487 1.00 88.06 146 SER A C 1
ATOM 1239 O O . SER A 1 146 ? -32.501 0.784 66.656 1.00 88.06 146 SER A O 1
ATOM 1241 N N . GLU A 1 147 ? -32.777 1.865 64.704 1.00 90.38 147 GLU A N 1
ATOM 1242 C CA . GLU A 1 147 ? -33.825 2.761 65.190 1.00 90.38 147 GLU A CA 1
ATOM 1243 C C . GLU A 1 147 ? -35.085 1.982 65.598 1.00 90.38 147 GLU A C 1
ATOM 1245 O O . GLU A 1 147 ? -35.697 2.265 66.627 1.00 90.38 147 GLU A O 1
ATOM 1250 N N . ALA A 1 148 ? -35.457 0.947 64.839 1.00 88.12 148 ALA A N 1
ATOM 1251 C CA . ALA A 1 148 ? -36.564 0.064 65.192 1.00 88.12 148 ALA A CA 1
ATOM 1252 C C . ALA A 1 148 ? -36.312 -0.678 66.516 1.00 88.12 148 ALA A C 1
ATOM 1254 O O . ALA A 1 148 ? -37.216 -0.746 67.348 1.00 88.12 148 ALA A O 1
ATOM 1255 N N . LYS A 1 149 ? -35.086 -1.177 66.738 1.00 89.19 149 LYS A N 1
ATOM 1256 C CA . LYS A 1 149 ? -34.694 -1.822 68.002 1.00 89.19 149 LYS A CA 1
ATOM 1257 C C . LYS A 1 149 ? -34.728 -0.859 69.186 1.00 89.19 149 LYS A C 1
ATOM 1259 O O . LYS A 1 149 ? -35.116 -1.266 70.276 1.00 89.19 149 LYS A O 1
ATOM 1264 N N . GLU A 1 150 ? -34.323 0.397 69.010 1.00 86.50 150 GLU A N 1
ATOM 1265 C CA . GLU A 1 150 ? -34.438 1.394 70.084 1.00 86.50 150 GLU A CA 1
ATOM 1266 C C . GLU A 1 150 ? -35.898 1.701 70.415 1.00 86.50 150 GLU A C 1
ATOM 1268 O O . GLU A 1 150 ? -36.291 1.613 71.577 1.00 86.50 150 GLU A O 1
ATOM 1273 N N . ARG A 1 151 ? -36.738 1.918 69.397 1.00 86.31 151 ARG A N 1
ATOM 1274 C CA . ARG A 1 151 ? -38.183 2.109 69.596 1.00 86.31 151 ARG A CA 1
ATOM 1275 C C . ARG A 1 151 ? -38.847 0.910 70.277 1.00 86.31 151 ARG A C 1
ATOM 1277 O O . ARG A 1 151 ? -39.818 1.082 71.011 1.00 86.31 151 ARG A O 1
ATOM 1284 N N . GLU A 1 152 ? -38.374 -0.306 70.023 1.00 87.94 152 GLU A N 1
ATOM 1285 C CA . GLU A 1 152 ? -38.861 -1.511 70.698 1.00 87.94 152 GLU A CA 1
ATOM 1286 C C . GLU A 1 152 ? -38.495 -1.520 72.187 1.00 87.94 152 GLU A C 1
ATOM 1288 O O . GLU A 1 152 ? -39.379 -1.736 73.017 1.00 87.94 152 GLU A O 1
ATOM 1293 N N . LYS A 1 153 ? -37.247 -1.183 72.538 1.00 89.25 153 LYS A N 1
ATOM 1294 C CA . LYS A 1 153 ? -36.821 -1.030 73.942 1.00 89.25 153 LYS A CA 1
ATOM 1295 C C . LYS A 1 153 ? -37.640 0.030 74.679 1.00 89.25 153 LYS A C 1
ATOM 1297 O O . LYS A 1 153 ? -38.048 -0.190 75.819 1.00 89.25 153 LYS A O 1
ATOM 1302 N N . ASP A 1 154 ? -37.929 1.155 74.028 1.00 87.06 154 ASP A N 1
ATOM 1303 C CA . ASP A 1 154 ? -38.761 2.211 74.613 1.00 87.06 154 ASP A CA 1
ATOM 1304 C C . ASP A 1 154 ? -40.190 1.723 74.885 1.00 87.06 154 ASP A C 1
ATOM 1306 O O . ASP A 1 154 ? -40.743 1.952 75.965 1.00 87.06 154 ASP A O 1
ATOM 1310 N N . ARG A 1 155 ? -40.777 0.974 73.940 1.00 89.44 155 ARG A N 1
ATOM 1311 C CA . ARG A 1 155 ? -42.096 0.345 74.117 1.00 89.44 155 ARG A CA 1
ATOM 1312 C C . ARG A 1 155 ? -42.089 -0.696 75.234 1.00 89.44 155 ARG A C 1
ATOM 1314 O O . ARG A 1 155 ? -43.076 -0.805 75.958 1.00 89.44 155 ARG A O 1
ATOM 1321 N N . GLU A 1 156 ? -41.021 -1.475 75.390 1.00 87.62 156 GLU A N 1
ATOM 1322 C CA . GLU A 1 156 ? -40.880 -2.420 76.506 1.00 87.62 156 GLU A CA 1
ATOM 1323 C C . GLU A 1 156 ? -40.828 -1.704 77.857 1.00 87.62 156 GLU A C 1
ATOM 1325 O O . GLU A 1 156 ? -41.528 -2.100 78.792 1.00 87.62 156 GLU A O 1
ATOM 1330 N N . LEU A 1 157 ? -40.063 -0.614 77.952 1.00 86.69 157 LEU A N 1
ATOM 1331 C CA . LEU A 1 157 ? -40.014 0.224 79.149 1.00 86.69 157 LEU A CA 1
ATOM 1332 C C . LEU A 1 157 ? -41.391 0.802 79.492 1.00 86.69 157 LEU A C 1
ATOM 1334 O O . LEU A 1 157 ? -41.779 0.830 80.662 1.00 86.69 157 LEU A O 1
ATOM 1338 N N . GLU A 1 158 ? -42.154 1.240 78.492 1.00 86.56 158 GLU A N 1
ATOM 1339 C CA . GLU A 1 158 ? -43.521 1.722 78.685 1.00 86.56 158 GLU A CA 1
ATOM 1340 C C . GLU A 1 158 ? -44.465 0.603 79.148 1.00 86.56 158 GLU A C 1
ATOM 1342 O O . GLU A 1 158 ? -45.181 0.774 80.137 1.00 86.56 158 GLU A O 1
ATOM 1347 N N . ARG A 1 159 ? -44.404 -0.579 78.520 1.00 87.81 159 ARG A N 1
ATOM 1348 C CA . ARG A 1 159 ? -45.157 -1.767 78.961 1.00 87.81 159 ARG A CA 1
ATOM 1349 C C . ARG A 1 159 ? -44.840 -2.121 80.410 1.00 87.81 159 ARG A C 1
ATOM 1351 O O . ARG A 1 159 ? -45.754 -2.427 81.173 1.00 87.81 159 ARG A O 1
ATOM 1358 N N . PHE A 1 160 ? -43.572 -2.047 80.809 1.00 84.69 160 PHE A N 1
ATOM 1359 C CA . PHE A 1 160 ? -43.156 -2.309 82.183 1.00 84.69 160 PHE A CA 1
ATOM 1360 C C . PHE A 1 160 ? -43.725 -1.274 83.164 1.00 84.69 160 PHE A C 1
ATOM 1362 O O . PHE A 1 160 ? -44.261 -1.642 84.213 1.00 84.69 160 PHE A O 1
ATOM 1369 N N . LYS A 1 161 ? -43.681 0.021 82.813 1.00 89.44 161 LYS A N 1
ATOM 1370 C CA . LYS A 1 161 ? -44.310 1.093 83.604 1.00 89.44 161 LYS A CA 1
ATOM 1371 C C . LYS A 1 161 ? -45.808 0.848 83.779 1.00 89.44 161 LYS A C 1
ATOM 1373 O O . LYS A 1 161 ? -46.279 0.887 84.915 1.00 89.44 161 LYS A O 1
ATOM 1378 N N . ILE A 1 162 ? -46.528 0.532 82.702 1.00 86.06 162 ILE A N 1
ATOM 1379 C CA . ILE A 1 162 ? -47.964 0.216 82.747 1.00 86.06 162 ILE A CA 1
ATOM 1380 C C . ILE A 1 162 ? -48.217 -0.981 83.670 1.00 86.06 162 ILE A C 1
ATOM 1382 O O . ILE A 1 162 ? -49.002 -0.865 84.608 1.00 86.06 162 ILE A O 1
ATOM 1386 N N . GLN A 1 163 ? -47.491 -2.090 83.496 1.00 81.56 163 GLN A N 1
ATOM 1387 C CA . GLN A 1 163 ? -47.637 -3.272 84.354 1.00 81.56 163 GLN A CA 1
ATOM 1388 C C . GLN A 1 163 ? -47.378 -2.962 85.834 1.00 81.56 163 GLN A C 1
ATOM 1390 O O . GLN A 1 163 ? -48.070 -3.480 86.711 1.00 81.56 163 GLN A O 1
ATOM 1395 N N . SER A 1 164 ? -46.388 -2.120 86.142 1.00 81.12 164 SER A N 1
ATOM 1396 C CA . SER A 1 164 ? -46.125 -1.707 87.525 1.00 81.12 164 SER A CA 1
ATOM 1397 C C . SER A 1 164 ? -47.289 -0.904 88.118 1.00 81.12 164 SER A C 1
ATOM 1399 O O . SER A 1 164 ? -47.702 -1.164 89.249 1.00 81.12 164 SER A O 1
ATOM 1401 N N . GLN A 1 165 ? -47.873 0.016 87.345 1.00 85.81 165 GLN A N 1
ATOM 1402 C CA . GLN A 1 165 ? -49.018 0.816 87.774 1.00 85.81 165 GLN A CA 1
ATOM 1403 C C . GLN A 1 165 ? -50.265 -0.052 87.950 1.00 85.81 165 GLN A C 1
ATOM 1405 O O . GLN A 1 165 ? -50.978 0.103 88.941 1.00 85.81 165 GLN A O 1
ATOM 1410 N N . GLU A 1 166 ? -50.494 -1.008 87.047 1.00 82.56 166 GLU A N 1
ATOM 1411 C CA . GLU A 1 166 ? -51.562 -2.001 87.162 1.00 82.56 166 GLU A CA 1
ATOM 1412 C C . GLU A 1 166 ? -51.417 -2.839 88.433 1.00 82.56 166 GLU A C 1
ATOM 1414 O O . GLU A 1 166 ? -52.391 -3.009 89.163 1.00 82.56 166 GLU A O 1
ATOM 1419 N N . ARG A 1 167 ? -50.206 -3.314 88.761 1.00 80.88 167 ARG A N 1
ATOM 1420 C CA . ARG A 1 167 ? -49.954 -4.050 90.013 1.00 80.88 167 ARG A CA 1
ATOM 1421 C C . ARG A 1 167 ? -50.320 -3.220 91.241 1.00 80.88 167 ARG A C 1
ATOM 1423 O O . ARG A 1 167 ? -51.020 -3.722 92.118 1.00 80.88 167 ARG A O 1
ATOM 1430 N N . VAL A 1 168 ? -49.912 -1.952 91.276 1.00 81.50 168 VAL A N 1
ATOM 1431 C CA . VAL A 1 168 ? -50.255 -1.023 92.366 1.00 81.50 168 VAL A CA 1
ATOM 1432 C C . VAL A 1 168 ? -51.764 -0.766 92.423 1.00 81.50 168 VAL A C 1
ATOM 1434 O O . VAL A 1 168 ? -52.345 -0.711 93.508 1.00 81.50 168 VAL A O 1
ATOM 1437 N N . ALA A 1 169 ? -52.429 -0.620 91.276 1.00 80.31 169 ALA A N 1
ATOM 1438 C CA . ALA A 1 169 ? -53.876 -0.439 91.213 1.00 80.31 169 ALA A CA 1
ATOM 1439 C C . ALA A 1 169 ? -54.623 -1.679 91.729 1.00 80.31 169 ALA A C 1
ATOM 1441 O O . ALA A 1 169 ? -55.524 -1.549 92.557 1.00 80.31 169 ALA A O 1
ATOM 1442 N N . ILE A 1 170 ? -54.209 -2.879 91.315 1.00 80.00 170 ILE A N 1
ATOM 1443 C CA . ILE A 1 170 ? -54.755 -4.154 91.796 1.00 80.00 170 ILE A CA 1
ATOM 1444 C C . ILE A 1 170 ? -54.550 -4.287 93.308 1.00 80.00 170 ILE A C 1
ATOM 1446 O O . ILE A 1 170 ? -55.477 -4.676 94.018 1.00 80.00 170 ILE A O 1
ATOM 1450 N N . GLU A 1 171 ? -53.369 -3.944 93.824 1.00 77.31 171 GLU A N 1
ATOM 1451 C CA . GLU A 1 171 ? -53.083 -3.974 95.261 1.00 77.31 171 GLU A CA 1
ATOM 1452 C C . GLU A 1 171 ? -53.986 -3.010 96.044 1.00 77.31 171 GLU A C 1
ATOM 1454 O O . GLU A 1 171 ? -54.592 -3.407 97.041 1.00 77.31 171 GLU A O 1
ATOM 1459 N N . LYS A 1 172 ? -54.162 -1.776 95.553 1.00 80.62 172 LYS A N 1
ATOM 1460 C CA . LYS A 1 172 ? -55.102 -0.801 96.129 1.00 80.62 172 LYS A CA 1
ATOM 1461 C C . LYS A 1 172 ? -56.551 -1.287 96.083 1.00 80.62 172 LYS A C 1
ATOM 1463 O O . LYS A 1 172 ? -57.305 -1.056 97.024 1.00 80.62 172 LYS A O 1
ATOM 1468 N N . CYS A 1 173 ? -56.969 -1.947 95.006 1.00 71.56 173 CYS A N 1
ATOM 1469 C CA . CYS A 1 173 ? -58.304 -2.537 94.923 1.00 71.56 173 CYS A CA 1
ATOM 1470 C C . CYS A 1 173 ? -58.473 -3.666 95.947 1.00 71.56 173 CYS A C 1
ATOM 1472 O O . CYS A 1 173 ? -59.478 -3.697 96.650 1.00 71.56 173 CYS A O 1
ATOM 1474 N N . ARG A 1 174 ? -57.468 -4.536 96.105 1.00 76.75 174 ARG A N 1
ATOM 1475 C CA . ARG A 1 174 ? -57.479 -5.615 97.106 1.00 76.75 174 ARG A CA 1
ATOM 1476 C C . ARG A 1 174 ? -57.502 -5.086 98.538 1.00 76.75 174 ARG A C 1
ATOM 1478 O O . ARG A 1 174 ? -58.172 -5.674 99.381 1.00 76.75 174 ARG A O 1
ATOM 1485 N N . SER A 1 175 ? -56.786 -4.004 98.844 1.00 73.38 175 SER A N 1
ATOM 1486 C CA . SER A 1 175 ? -56.827 -3.400 100.182 1.00 73.38 175 SER A CA 1
ATOM 1487 C C . SER A 1 175 ? -58.186 -2.761 100.472 1.00 73.38 175 SER A C 1
ATOM 1489 O O . SER A 1 175 ? -58.746 -3.014 101.536 1.00 73.38 175 SER A O 1
ATOM 1491 N N . LYS A 1 176 ? -58.778 -2.043 99.509 1.00 75.06 176 LYS A N 1
ATOM 1492 C CA . LYS A 1 176 ? -60.159 -1.538 99.618 1.00 75.06 176 LYS A CA 1
ATOM 1493 C C . LYS A 1 176 ? -61.177 -2.663 99.792 1.00 75.06 176 LYS A C 1
ATOM 1495 O O . LYS A 1 176 ? -62.066 -2.551 100.625 1.00 75.06 176 LYS A O 1
ATOM 1500 N N . GLU A 1 177 ? -61.033 -3.758 99.050 1.00 74.19 177 GLU A N 1
ATOM 1501 C CA . GLU A 1 177 ? -61.900 -4.932 99.178 1.00 74.19 177 GLU A CA 1
ATOM 1502 C C . GLU A 1 177 ? -61.780 -5.577 100.567 1.00 74.19 177 GLU A C 1
ATOM 1504 O O . GLU A 1 177 ? -62.787 -5.971 101.153 1.00 74.19 177 GLU A O 1
ATOM 1509 N N . LYS A 1 178 ? -60.565 -5.656 101.128 1.00 69.94 178 LYS A N 1
ATOM 1510 C CA . LYS A 1 178 ? -60.351 -6.126 102.505 1.00 69.94 178 LYS A CA 1
ATOM 1511 C C . LYS A 1 178 ? -61.049 -5.224 103.526 1.00 69.94 178 LYS A C 1
ATOM 1513 O O . LYS A 1 178 ? -61.751 -5.750 104.382 1.00 69.94 178 LYS A O 1
ATOM 1518 N N . VAL A 1 179 ? -60.918 -3.902 103.398 1.00 69.50 179 VAL A N 1
ATOM 1519 C CA . VAL A 1 179 ? -61.596 -2.934 104.281 1.00 69.50 179 VAL A CA 1
ATOM 1520 C C . VAL A 1 179 ? -63.115 -3.051 104.160 1.00 69.50 179 VAL A C 1
ATOM 1522 O O . VAL A 1 179 ? -63.794 -3.175 105.170 1.00 69.50 179 VAL A O 1
ATOM 1525 N N . ALA A 1 180 ? -63.650 -3.124 102.939 1.00 67.94 180 ALA A N 1
ATOM 1526 C CA . ALA A 1 180 ? -65.085 -3.283 102.712 1.00 67.94 180 ALA A CA 1
ATOM 1527 C C . ALA A 1 180 ? -65.627 -4.600 103.297 1.00 67.94 180 ALA A C 1
ATOM 1529 O O . ALA A 1 180 ? -66.733 -4.636 103.831 1.00 67.94 180 ALA A O 1
ATOM 1530 N N . LYS A 1 181 ? -64.853 -5.693 103.236 1.00 71.31 181 LYS A N 1
ATOM 1531 C CA . LYS A 1 181 ? -65.212 -6.963 103.889 1.00 71.31 181 LYS A CA 1
ATOM 1532 C C . LYS A 1 181 ? -65.184 -6.857 105.413 1.00 71.31 181 LYS A C 1
ATOM 1534 O O . LYS A 1 181 ? -66.044 -7.448 106.061 1.00 71.31 181 LYS A O 1
ATOM 1539 N N . GLU A 1 182 ? -64.239 -6.114 105.980 1.00 66.12 182 GLU A N 1
ATOM 1540 C CA . GLU A 1 182 ? -64.152 -5.874 107.424 1.00 66.12 182 GLU A CA 1
ATOM 1541 C C . GLU A 1 182 ? -65.292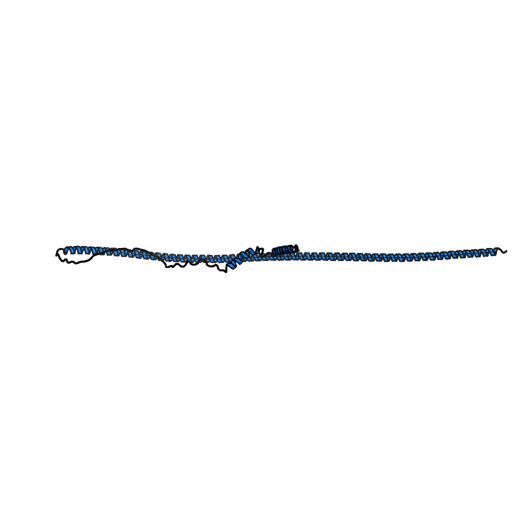 -4.970 107.928 1.00 66.12 182 GLU A C 1
ATOM 1543 O O . GLU A 1 182 ? -65.921 -5.279 108.937 1.00 66.12 182 GLU A O 1
ATOM 1548 N N . GLU A 1 183 ? -65.632 -3.905 107.199 1.00 65.75 183 GLU A N 1
ATOM 1549 C CA . GLU A 1 183 ? -66.793 -3.054 107.490 1.00 65.75 183 GLU A CA 1
ATOM 1550 C C . GLU A 1 183 ? -68.108 -3.819 107.338 1.00 65.75 183 GLU A C 1
ATOM 1552 O O . GLU A 1 183 ? -68.979 -3.726 108.200 1.00 65.75 183 GLU A O 1
ATOM 1557 N N . ALA A 1 184 ? -68.246 -4.648 106.300 1.00 67.06 184 ALA A N 1
ATOM 1558 C CA . ALA A 1 184 ? -69.411 -5.514 106.144 1.00 67.06 184 ALA A CA 1
ATOM 1559 C C . ALA A 1 184 ? -69.513 -6.557 107.270 1.00 67.06 184 ALA A C 1
ATOM 1561 O O . ALA A 1 184 ? -70.620 -6.927 107.662 1.00 67.06 184 ALA A O 1
ATOM 1562 N N . ALA A 1 185 ? -68.386 -7.038 107.802 1.00 68.56 185 ALA A N 1
ATOM 1563 C CA . ALA A 1 185 ? -68.369 -7.919 108.965 1.00 68.56 185 ALA A CA 1
ATOM 1564 C C . ALA A 1 185 ? -68.801 -7.176 110.240 1.00 68.56 185 ALA A C 1
ATOM 1566 O O . ALA A 1 185 ? -69.665 -7.680 110.955 1.00 68.56 185 ALA A O 1
ATOM 1567 N N . LYS A 1 186 ? -68.300 -5.954 110.468 1.00 68.38 186 LYS A N 1
ATOM 1568 C CA . LYS A 1 186 ? -68.723 -5.095 111.589 1.00 68.38 186 LYS A CA 1
ATOM 1569 C C . LYS A 1 186 ? -70.209 -4.740 111.512 1.00 68.38 186 LYS A C 1
ATOM 1571 O O . LYS A 1 186 ? -70.920 -4.903 112.494 1.00 68.38 186 LYS A O 1
ATOM 1576 N N . ALA A 1 187 ? -70.716 -4.371 110.336 1.00 67.19 187 ALA A N 1
ATOM 1577 C CA . ALA A 1 187 ? -72.137 -4.093 110.129 1.00 67.19 187 ALA A CA 1
ATOM 1578 C C . ALA A 1 187 ? -73.018 -5.336 110.345 1.00 67.19 187 ALA A C 1
ATOM 1580 O O . ALA A 1 187 ? -74.135 -5.231 110.847 1.00 67.19 187 ALA A O 1
ATOM 1581 N N . LYS A 1 188 ? -72.529 -6.535 110.000 1.00 69.12 188 LYS A N 1
ATOM 1582 C CA . LYS A 1 188 ? -73.227 -7.796 110.303 1.00 69.12 188 LYS A CA 1
ATOM 1583 C C . LYS A 1 188 ? -73.230 -8.113 111.797 1.00 69.12 188 LYS A C 1
ATOM 1585 O O . LYS A 1 188 ? -74.240 -8.609 112.289 1.00 69.12 188 LYS A O 1
ATOM 1590 N N . GLU A 1 189 ? -72.143 -7.830 112.506 1.00 68.56 189 GLU A N 1
ATOM 1591 C CA . GLU A 1 189 ? -72.058 -7.984 113.962 1.00 68.56 189 GLU A CA 1
ATOM 1592 C C . GLU A 1 189 ? -72.995 -7.003 114.683 1.00 68.56 189 GLU A C 1
ATOM 1594 O O . GLU A 1 189 ? -73.738 -7.382 115.587 1.00 68.56 189 GLU A O 1
ATOM 1599 N N . GLU A 1 190 ? -73.038 -5.754 114.230 1.00 64.69 190 GLU A N 1
ATOM 1600 C CA . GLU A 1 190 ? -73.920 -4.725 114.776 1.00 64.69 190 GLU A CA 1
ATOM 1601 C C . GLU A 1 190 ? -75.396 -5.012 114.455 1.00 64.69 190 GLU A C 1
ATOM 1603 O O . GLU A 1 190 ? -76.260 -4.910 115.325 1.00 64.69 190 GLU A O 1
ATOM 1608 N N . ALA A 1 191 ? -75.695 -5.505 113.248 1.00 63.78 191 ALA A N 1
ATOM 1609 C CA . ALA A 1 191 ? -77.025 -5.997 112.897 1.00 63.78 191 ALA A CA 1
ATOM 1610 C C . ALA A 1 191 ? -77.430 -7.240 113.711 1.00 63.78 191 ALA A C 1
ATOM 1612 O O . ALA A 1 191 ? -78.618 -7.430 113.984 1.00 63.78 191 ALA A O 1
ATOM 1613 N N . ALA A 1 192 ? -76.478 -8.089 114.111 1.00 65.81 192 ALA A N 1
ATOM 1614 C CA . ALA A 1 192 ? -76.740 -9.207 115.012 1.00 65.81 192 ALA A CA 1
ATOM 1615 C C . ALA A 1 192 ? -77.073 -8.712 116.429 1.00 65.81 192 ALA A C 1
ATOM 1617 O O . ALA A 1 192 ? -78.080 -9.148 116.984 1.00 65.81 192 ALA A O 1
ATOM 1618 N N . LYS A 1 193 ? -76.329 -7.728 116.956 1.00 67.44 193 LYS A N 1
ATOM 1619 C CA . LYS A 1 193 ? -76.652 -7.058 118.231 1.00 67.44 193 LYS A CA 1
ATOM 1620 C C . LYS A 1 193 ? -78.020 -6.372 118.198 1.00 67.44 193 LYS A C 1
ATOM 1622 O O . LYS A 1 193 ? -78.817 -6.552 119.111 1.00 67.44 193 LYS A O 1
ATOM 1627 N N . ALA A 1 194 ? -78.353 -5.669 117.116 1.00 61.50 194 ALA A N 1
ATOM 1628 C CA . ALA A 1 194 ? -79.665 -5.040 116.952 1.00 61.50 194 ALA A CA 1
ATOM 1629 C C . ALA A 1 194 ? -80.807 -6.071 116.859 1.00 61.50 194 ALA A C 1
ATOM 1631 O O . ALA A 1 194 ? -81.904 -5.843 117.372 1.00 61.50 194 ALA A O 1
ATOM 1632 N N . LYS A 1 195 ? -80.565 -7.231 116.231 1.00 63.38 195 LYS A N 1
ATOM 1633 C CA . LYS A 1 195 ? -81.528 -8.344 116.215 1.00 63.38 195 LYS A CA 1
ATOM 1634 C C . LYS A 1 195 ? -81.710 -8.973 117.594 1.00 63.38 195 LYS A C 1
ATOM 1636 O O . LYS A 1 195 ? -82.830 -9.362 117.918 1.00 63.38 195 LYS A O 1
ATOM 1641 N N . GLU A 1 196 ? -80.657 -9.053 118.397 1.00 61.50 196 GLU A N 1
ATOM 1642 C CA . GLU A 1 196 ? -80.713 -9.539 119.777 1.00 61.50 196 GLU A CA 1
ATOM 1643 C C . GLU A 1 196 ? -81.489 -8.566 120.683 1.00 61.50 196 GLU A C 1
ATOM 1645 O O . GLU A 1 196 ? -82.420 -8.971 121.381 1.00 61.50 196 GLU A O 1
ATOM 1650 N N . GLU A 1 197 ? -81.228 -7.261 120.565 1.00 59.34 197 GLU A N 1
ATOM 1651 C CA . GLU A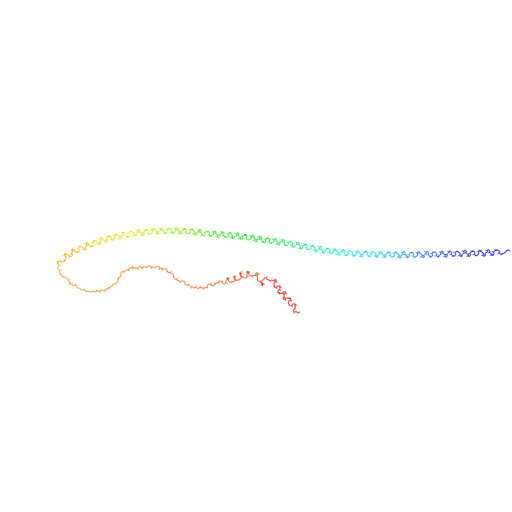 1 197 ? -81.958 -6.209 121.282 1.00 59.34 197 GLU A CA 1
ATOM 1652 C C . GLU A 1 197 ? -83.444 -6.146 120.867 1.00 59.34 197 GLU A C 1
ATOM 1654 O O . GLU A 1 197 ? -84.338 -5.950 121.696 1.00 59.34 197 GLU A O 1
ATOM 1659 N N . ALA A 1 198 ? -83.747 -6.378 119.586 1.00 60.34 198 ALA A N 1
ATOM 1660 C CA . ALA A 1 198 ? -85.121 -6.503 119.099 1.00 60.34 198 ALA A CA 1
ATOM 1661 C C . ALA A 1 198 ? -85.825 -7.766 119.629 1.00 60.34 198 ALA A C 1
ATOM 1663 O O . ALA A 1 198 ? -87.043 -7.754 119.828 1.00 60.34 198 ALA A O 1
ATOM 1664 N N . ASN A 1 199 ? -85.085 -8.849 119.881 1.00 61.38 199 ASN A N 1
ATOM 1665 C CA . ASN A 1 199 ? -85.631 -10.061 120.490 1.00 61.38 199 ASN A CA 1
ATOM 1666 C C . ASN A 1 199 ? -85.938 -9.848 121.982 1.00 61.38 199 ASN A C 1
ATOM 1668 O O . ASN A 1 199 ? -87.019 -10.225 122.432 1.00 61.38 199 ASN A O 1
ATOM 1672 N N . ALA A 1 200 ? -85.072 -9.134 122.709 1.00 60.03 200 ALA A N 1
ATOM 1673 C CA . ALA A 1 200 ? -85.330 -8.718 124.089 1.00 60.03 200 ALA A CA 1
ATOM 1674 C C . ALA A 1 200 ? -86.587 -7.827 124.198 1.00 60.03 200 ALA A C 1
ATOM 1676 O O . ALA A 1 200 ? -87.423 -8.015 125.082 1.00 60.03 200 ALA A O 1
ATOM 1677 N N . LYS A 1 201 ? -86.805 -6.915 123.238 1.00 59.38 201 LYS A N 1
ATOM 1678 C CA . LYS A 1 201 ? -88.028 -6.086 123.173 1.00 59.38 201 LYS A CA 1
ATOM 1679 C C . LYS A 1 201 ? -89.299 -6.905 122.887 1.00 59.38 201 LYS A C 1
ATOM 1681 O O . LYS A 1 201 ? -90.369 -6.569 123.392 1.00 59.38 201 LYS A O 1
ATOM 1686 N N . LYS A 1 202 ? -89.208 -8.004 122.127 1.00 59.31 202 LYS A N 1
ATOM 1687 C CA . LYS A 1 202 ? -90.339 -8.929 121.905 1.00 59.31 202 LYS A CA 1
ATOM 1688 C C . LYS A 1 202 ? -90.682 -9.760 123.144 1.00 59.31 202 LYS A C 1
ATOM 1690 O O . LYS A 1 202 ? -91.858 -10.056 123.353 1.00 59.31 202 LYS A O 1
ATOM 1695 N N . GLU A 1 203 ? -89.702 -10.113 123.973 1.00 58.06 203 GLU A N 1
ATOM 1696 C CA . GLU A 1 203 ? -89.952 -10.776 125.260 1.00 58.06 203 GLU A CA 1
ATOM 1697 C C . GLU A 1 203 ? -90.663 -9.859 126.264 1.00 58.06 203 GLU A C 1
ATOM 1699 O O . GLU A 1 203 ? -91.616 -10.295 126.909 1.00 58.06 203 GLU A O 1
ATOM 1704 N N . VAL A 1 204 ? -90.287 -8.577 126.320 1.00 58.06 204 VAL A N 1
ATOM 1705 C CA . VAL A 1 204 ? -90.948 -7.567 127.168 1.00 58.06 204 VAL A CA 1
ATOM 1706 C C . VAL A 1 204 ? -92.397 -7.298 126.729 1.00 58.06 204 VAL A C 1
ATOM 1708 O O . VAL A 1 204 ? -93.283 -7.146 127.565 1.00 58.06 204 VAL A O 1
ATOM 1711 N N . ASN A 1 205 ? -92.699 -7.321 125.427 1.00 56.72 205 ASN A N 1
ATOM 1712 C CA . ASN A 1 205 ? -94.092 -7.208 124.968 1.00 56.72 205 ASN A CA 1
ATOM 1713 C C . ASN A 1 205 ? -94.927 -8.465 125.275 1.00 56.72 205 ASN A C 1
ATOM 1715 O O . ASN A 1 205 ? -96.107 -8.356 125.601 1.00 56.72 205 ASN A O 1
ATOM 1719 N N . LYS A 1 206 ? -94.321 -9.661 125.279 1.00 58.72 206 LYS A N 1
ATOM 1720 C CA . LYS A 1 206 ? -94.997 -10.903 125.699 1.00 58.72 206 LYS A CA 1
ATOM 1721 C C . LYS A 1 206 ? -95.341 -10.934 127.192 1.00 58.72 206 LYS A C 1
ATOM 1723 O O . LYS A 1 206 ? -96.291 -11.622 127.575 1.00 58.72 206 LYS A O 1
ATOM 1728 N N . THR A 1 207 ? -94.578 -10.246 128.042 1.00 58.03 207 THR A N 1
ATOM 1729 C CA . THR A 1 207 ? -94.900 -10.099 129.471 1.00 58.03 207 THR A CA 1
ATOM 1730 C C . THR A 1 207 ? -95.949 -9.011 129.713 1.00 58.03 207 THR A C 1
ATOM 1732 O O . THR A 1 207 ? -96.755 -9.157 130.632 1.00 58.03 207 THR A O 1
ATOM 1735 N N . LEU A 1 208 ? -96.027 -7.996 128.845 1.00 55.03 208 LEU A N 1
ATOM 1736 C CA . LEU A 1 208 ? -97.050 -6.946 128.889 1.00 55.03 208 LEU A CA 1
ATOM 1737 C C . LEU A 1 208 ? -98.437 -7.438 128.419 1.00 55.03 208 LEU A C 1
ATOM 1739 O O . LEU A 1 208 ? -99.448 -7.120 129.047 1.00 55.03 208 LEU A O 1
ATOM 1743 N N . ASP A 1 209 ? -98.500 -8.291 127.390 1.00 52.62 209 ASP A N 1
ATOM 1744 C CA . ASP A 1 209 ? -99.766 -8.843 126.874 1.00 52.62 209 ASP A CA 1
ATOM 1745 C C . ASP A 1 209 ? -100.452 -9.819 127.848 1.00 52.62 209 ASP A C 1
ATOM 1747 O O . ASP A 1 209 ? -101.677 -9.925 127.862 1.00 52.62 209 ASP A O 1
ATOM 1751 N N . LYS A 1 210 ? -99.697 -10.483 128.735 1.00 56.00 210 LYS A N 1
ATOM 1752 C CA . LYS A 1 210 ? -100.263 -11.355 129.786 1.00 56.00 210 LYS A CA 1
ATOM 1753 C C . LYS A 1 210 ? -100.912 -10.583 130.942 1.00 56.00 210 LYS A C 1
ATOM 1755 O O . LYS A 1 210 ? -101.704 -11.165 131.680 1.00 56.00 210 LYS A O 1
ATOM 1760 N N . LEU A 1 211 ? -100.604 -9.293 131.101 1.00 52.66 211 LEU A N 1
ATOM 1761 C CA . LEU A 1 211 ? -101.175 -8.429 132.143 1.00 52.66 211 LEU A CA 1
ATOM 1762 C C . LEU A 1 211 ? -102.471 -7.727 131.702 1.00 52.66 211 LEU A C 1
ATOM 1764 O O . LEU A 1 211 ? -103.280 -7.364 132.553 1.00 52.66 211 LEU A O 1
ATOM 1768 N N . ASN A 1 212 ? -102.720 -7.597 130.394 1.00 52.41 212 ASN A N 1
ATOM 1769 C CA . ASN A 1 212 ? -103.875 -6.864 129.860 1.00 52.41 212 ASN A CA 1
ATOM 1770 C C . ASN A 1 212 ? -105.076 -7.743 129.452 1.00 52.41 212 ASN A C 1
ATOM 1772 O O . ASN A 1 212 ? -106.135 -7.216 129.124 1.00 52.41 212 ASN A O 1
ATOM 1776 N N . THR A 1 213 ? -104.980 -9.073 129.545 1.00 47.78 213 THR A N 1
ATOM 1777 C CA . THR A 1 213 ? -106.063 -10.013 129.177 1.00 47.78 213 THR A CA 1
ATOM 1778 C C . THR A 1 213 ? -107.051 -10.374 130.301 1.00 47.78 213 THR A C 1
ATOM 1780 O O . THR A 1 213 ? -107.867 -11.272 130.116 1.00 47.78 213 THR A O 1
ATOM 1783 N N . ALA A 1 214 ? -107.035 -9.689 131.454 1.00 44.28 214 ALA A N 1
ATOM 1784 C CA . ALA A 1 214 ? -107.946 -9.973 132.579 1.00 44.28 214 ALA A CA 1
ATOM 1785 C C . ALA A 1 214 ? -108.979 -8.870 132.899 1.00 44.28 214 ALA A C 1
ATOM 1787 O O . ALA A 1 214 ? -109.669 -8.970 133.914 1.00 44.28 214 ALA A O 1
ATOM 1788 N N . LYS A 1 215 ? -109.148 -7.836 132.058 1.00 40.50 215 LYS A N 1
ATOM 1789 C CA . LYS A 1 215 ? -110.261 -6.878 132.199 1.00 40.50 215 LYS A CA 1
ATOM 1790 C C . LYS A 1 215 ? -110.867 -6.466 130.851 1.00 40.50 215 LYS A C 1
ATOM 1792 O O . LYS A 1 215 ? -110.288 -5.695 130.104 1.00 40.50 215 LYS A O 1
ATOM 1797 N N . ASN A 1 216 ? -112.114 -6.907 130.685 1.00 34.09 216 ASN A N 1
ATOM 1798 C CA . ASN A 1 216 ? -113.189 -6.411 129.820 1.00 34.09 216 ASN A CA 1
ATOM 1799 C C . ASN A 1 216 ? -113.204 -6.736 128.305 1.00 34.09 216 ASN A C 1
ATOM 1801 O O . ASN A 1 216 ? -112.272 -6.404 127.579 1.00 34.09 216 ASN A O 1
ATOM 1805 N N . PRO A 1 217 ? -114.326 -7.303 127.804 1.00 43.53 217 PRO A N 1
ATOM 1806 C CA . PRO A 1 217 ? -114.617 -7.471 126.384 1.00 43.53 217 PRO A CA 1
ATOM 1807 C C . PRO A 1 217 ? -115.392 -6.264 125.810 1.00 43.53 217 PRO A C 1
ATOM 1809 O O . PRO A 1 217 ? -115.985 -5.489 126.553 1.00 43.53 217 PRO A O 1
ATOM 1812 N N . ARG A 1 218 ? -115.480 -6.210 124.470 1.00 31.27 218 ARG A N 1
ATOM 1813 C CA . ARG A 1 218 ? -116.309 -5.329 123.608 1.00 31.27 218 ARG A CA 1
ATOM 1814 C C . ARG A 1 218 ? -115.808 -3.899 123.345 1.00 31.27 218 ARG A C 1
ATOM 1816 O O . ARG A 1 218 ? -116.134 -2.971 124.070 1.00 31.27 218 ARG A O 1
ATOM 1823 N N . ALA A 1 219 ? -115.270 -3.710 122.140 1.00 33.75 219 ALA A N 1
ATOM 1824 C CA . ALA A 1 219 ? -115.976 -2.958 121.098 1.00 33.75 219 ALA A CA 1
ATOM 1825 C C . ALA A 1 219 ? -115.489 -3.423 119.715 1.00 33.75 219 ALA A C 1
ATOM 1827 O O . ALA A 1 219 ? -114.344 -3.214 119.330 1.00 33.75 219 ALA A O 1
ATOM 1828 N N . ALA A 1 220 ? -116.380 -4.104 119.000 1.00 33.22 220 ALA A N 1
ATOM 1829 C CA . ALA A 1 220 ? -116.264 -4.426 117.589 1.00 33.22 220 ALA A CA 1
ATOM 1830 C C . ALA A 1 220 ? -117.164 -3.456 116.815 1.00 33.22 220 ALA A C 1
ATOM 1832 O O . ALA A 1 220 ? -118.318 -3.294 117.201 1.00 33.22 220 ALA A O 1
ATOM 1833 N N . LEU A 1 221 ? -116.627 -2.848 115.757 1.00 34.59 221 LEU A N 1
ATOM 1834 C CA . LEU A 1 221 ? -117.299 -2.251 114.589 1.00 34.59 221 LEU A CA 1
ATOM 1835 C C . LEU A 1 221 ? -116.147 -1.945 113.602 1.00 34.59 221 LEU A C 1
ATOM 1837 O O . LEU A 1 221 ? -115.310 -1.103 113.900 1.00 34.59 221 LEU A O 1
ATOM 1841 N N . MET A 1 222 ? -115.828 -2.803 112.622 1.00 37.81 222 MET A N 1
ATOM 1842 C CA . MET A 1 222 ? -116.504 -2.998 111.319 1.00 37.81 222 MET A CA 1
ATOM 1843 C C . MET A 1 222 ? -116.534 -1.667 110.536 1.00 37.81 222 MET A C 1
ATOM 1845 O O . MET A 1 222 ? -117.045 -0.682 111.049 1.00 37.81 222 MET A O 1
ATOM 1849 N N . VAL A 1 223 ? -115.930 -1.534 109.347 1.00 36.88 223 VAL A N 1
ATOM 1850 C CA . VAL A 1 223 ? -116.479 -1.922 108.023 1.00 36.88 223 VAL A CA 1
ATOM 1851 C C . VAL A 1 223 ? -115.393 -1.576 106.962 1.00 36.88 223 VAL A C 1
ATOM 1853 O O . VAL A 1 223 ? -114.867 -0.472 107.007 1.00 36.88 223 VAL A O 1
ATOM 1856 N N . ILE A 1 224 ? -114.827 -2.552 106.220 1.00 38.16 224 ILE A N 1
ATOM 1857 C CA . ILE A 1 224 ? -115.061 -2.915 104.783 1.00 38.16 224 ILE A CA 1
ATOM 1858 C C . ILE A 1 224 ? -114.617 -1.812 103.791 1.00 38.16 224 ILE A C 1
ATOM 1860 O O . ILE A 1 224 ? -115.008 -0.670 103.954 1.00 38.16 224 ILE A O 1
ATOM 1864 N N . GLY A 1 225 ? -113.856 -2.031 102.711 1.00 33.31 225 GLY A N 1
ATOM 1865 C CA . GLY A 1 225 ? -113.381 -3.209 101.966 1.00 33.31 225 GLY A CA 1
ATOM 1866 C C . GLY A 1 225 ? -112.307 -2.734 100.957 1.00 33.31 225 GLY A C 1
ATOM 1867 O O . GLY A 1 225 ? -112.149 -1.539 100.753 1.00 33.31 225 GLY A O 1
ATOM 1868 N N . GLY A 1 226 ? -111.406 -3.562 100.432 1.00 31.11 226 GLY A N 1
ATOM 1869 C CA . GLY A 1 226 ? -111.589 -4.497 99.314 1.00 31.11 226 GLY A CA 1
ATOM 1870 C C . GLY A 1 226 ? -110.200 -4.669 98.665 1.00 31.11 226 GLY A C 1
ATOM 1871 O O . GLY A 1 226 ? -109.563 -3.686 98.321 1.00 31.11 226 GLY A O 1
ATOM 1872 N N . ARG A 1 227 ? -109.554 -5.824 98.851 1.00 34.00 227 ARG A N 1
ATOM 1873 C CA . ARG A 1 227 ? -109.334 -6.908 97.869 1.00 34.00 227 ARG A CA 1
ATOM 1874 C C . ARG A 1 227 ? -108.477 -6.575 96.629 1.00 34.00 227 ARG A C 1
ATOM 1876 O O . ARG A 1 227 ? -108.974 -5.993 95.679 1.00 34.00 227 ARG A O 1
ATOM 1883 N N . THR A 1 228 ? -107.299 -7.224 96.633 1.00 36.62 228 THR A N 1
ATOM 1884 C CA . THR A 1 228 ? -106.672 -8.031 95.549 1.00 36.62 228 THR A CA 1
ATOM 1885 C C . THR A 1 228 ? -106.149 -7.281 94.312 1.00 36.62 228 THR A C 1
ATOM 1887 O O . THR A 1 228 ? -106.844 -6.426 93.799 1.00 36.62 228 THR A O 1
ATOM 1890 N N . ARG A 1 229 ? -104.993 -7.589 93.706 1.00 36.12 229 ARG A N 1
ATOM 1891 C CA . ARG A 1 229 ? -104.189 -8.828 93.636 1.00 36.12 229 ARG A CA 1
ATOM 1892 C C . ARG A 1 229 ? -102.904 -8.557 92.815 1.00 36.12 229 ARG A C 1
ATOM 1894 O O . ARG A 1 229 ? -102.920 -7.616 92.032 1.00 36.12 229 ARG A O 1
ATOM 1901 N N . CYS A 1 230 ? -101.953 -9.498 92.913 1.00 35.16 230 CYS A N 1
ATOM 1902 C CA . CYS A 1 230 ? -100.955 -9.905 91.900 1.00 35.16 230 CYS A CA 1
ATOM 1903 C C . CYS A 1 230 ? -99.790 -8.930 91.641 1.00 35.16 230 CYS A C 1
ATOM 1905 O O . CYS A 1 230 ? -100.013 -7.772 91.319 1.00 35.16 230 CYS A O 1
ATOM 1907 N N . ASP A 1 231 ? -98.562 -9.331 91.997 1.00 34.59 231 ASP A N 1
ATOM 1908 C CA . ASP A 1 231 ? -97.549 -9.957 91.098 1.00 34.59 231 ASP A CA 1
ATOM 1909 C C . ASP A 1 231 ? -96.680 -8.810 90.519 1.00 34.59 231 ASP A C 1
ATOM 1911 O O . ASP A 1 231 ? -97.206 -7.752 90.202 1.00 34.59 231 ASP A O 1
ATOM 1915 N N . ASP A 1 232 ? -95.351 -8.774 90.469 1.00 35.84 232 ASP A N 1
ATOM 1916 C CA . ASP A 1 232 ? -94.253 -9.737 90.450 1.00 35.84 232 ASP A CA 1
ATOM 1917 C C . ASP A 1 232 ? -93.025 -9.046 91.105 1.00 35.84 232 ASP A C 1
ATOM 1919 O O . ASP A 1 232 ? -92.982 -7.829 91.266 1.00 35.84 232 ASP A O 1
ATOM 1923 N N . GLY A 1 233 ? -91.996 -9.740 91.583 1.00 33.28 233 GLY A N 1
ATOM 1924 C CA . GLY A 1 233 ? -90.949 -10.207 90.677 1.00 33.28 233 GLY A CA 1
ATOM 1925 C C . GLY A 1 233 ? -89.616 -9.521 90.973 1.00 33.28 233 GLY A C 1
ATOM 1926 O O . GLY A 1 233 ? -89.314 -8.431 90.503 1.00 33.28 233 GLY A O 1
ATOM 1927 N N . TYR A 1 234 ? -88.813 -10.200 91.779 1.00 33.25 234 TYR A N 1
ATOM 1928 C CA . TYR A 1 234 ? -87.386 -9.977 91.971 1.00 33.25 234 TYR A CA 1
ATOM 1929 C C . TYR A 1 234 ? -86.614 -10.267 90.664 1.00 33.25 234 TYR A C 1
ATOM 1931 O O . TYR A 1 234 ? -86.928 -11.262 90.015 1.00 33.25 234 TYR A O 1
ATOM 1939 N N . ASN A 1 235 ? -85.592 -9.457 90.330 1.00 42.91 235 ASN A N 1
ATOM 1940 C CA . ASN A 1 235 ? -84.206 -9.853 89.969 1.00 42.91 235 ASN A CA 1
ATOM 1941 C C . ASN A 1 235 ? -83.543 -8.909 88.923 1.00 42.91 235 ASN A C 1
ATOM 1943 O O . ASN A 1 235 ? -84.082 -8.750 87.829 1.00 42.91 235 ASN A O 1
ATOM 1947 N N . PRO A 1 236 ? -82.346 -8.340 89.186 1.00 46.38 236 PRO A N 1
ATOM 1948 C CA . PRO A 1 236 ? -81.506 -7.707 88.172 1.00 46.38 236 PRO A CA 1
ATOM 1949 C C . PRO A 1 236 ? -80.447 -8.694 87.652 1.00 46.38 236 PRO A C 1
ATOM 1951 O O . PRO A 1 236 ? -79.587 -9.150 88.405 1.00 46.38 236 PRO A O 1
ATOM 1954 N N . ALA A 1 237 ? -80.477 -8.995 86.353 1.00 35.66 237 ALA A N 1
ATOM 1955 C CA . ALA A 1 237 ? -79.446 -9.783 85.685 1.00 35.66 237 ALA A CA 1
ATOM 1956 C C . ALA A 1 237 ? -79.015 -9.151 84.350 1.00 35.66 237 ALA A C 1
ATOM 1958 O O . ALA A 1 237 ? -79.811 -9.000 83.431 1.00 35.66 237 ALA A O 1
ATOM 1959 N N . GLU A 1 238 ? -77.711 -8.871 84.305 1.00 34.59 238 GLU A N 1
ATOM 1960 C CA . GLU A 1 238 ? -76.771 -9.107 83.202 1.00 34.59 238 GLU A CA 1
ATOM 1961 C C . GLU A 1 238 ? -76.708 -8.255 81.916 1.00 34.59 238 GLU A C 1
ATOM 1963 O O . GLU A 1 238 ? -77.686 -7.850 81.304 1.00 34.59 238 GLU A O 1
ATOM 1968 N N . ALA A 1 239 ? -75.439 -8.184 81.475 1.00 32.94 239 ALA A N 1
ATOM 1969 C CA . ALA A 1 239 ? -74.896 -8.020 80.123 1.00 32.94 239 ALA A CA 1
ATOM 1970 C C . ALA A 1 239 ? -74.837 -6.586 79.556 1.00 32.94 239 ALA A C 1
ATOM 1972 O O . ALA A 1 239 ? -75.838 -5.927 79.332 1.00 32.94 239 ALA A O 1
ATOM 1973 N N . SER A 1 240 ? -73.648 -5.993 79.388 1.00 39.38 240 SER A N 1
ATOM 1974 C CA . SER A 1 240 ? -72.609 -6.324 78.390 1.00 39.38 240 SER A CA 1
ATOM 1975 C C . SER A 1 240 ? -73.031 -6.015 76.949 1.00 39.38 240 SER A C 1
ATOM 1977 O O . SER A 1 240 ? -73.885 -6.712 76.405 1.00 39.38 240 SER A O 1
ATOM 1979 N N . ARG A 1 241 ? -72.363 -5.010 76.347 1.00 37.06 241 ARG A N 1
ATOM 1980 C CA . ARG A 1 241 ? -71.849 -4.877 74.950 1.00 37.06 241 ARG A CA 1
ATOM 1981 C C . ARG A 1 241 ? -71.622 -3.376 74.661 1.00 37.06 241 ARG A C 1
ATOM 1983 O O . ARG A 1 241 ? -72.460 -2.563 75.016 1.00 37.06 241 ARG A O 1
ATOM 1990 N N . ARG A 1 242 ? -70.421 -2.904 74.290 1.00 37.69 242 ARG A N 1
ATOM 1991 C CA . ARG A 1 242 ? -69.681 -3.001 73.003 1.00 37.69 242 ARG A CA 1
ATOM 1992 C C . ARG A 1 242 ? -70.427 -2.430 71.784 1.00 37.69 242 ARG A C 1
ATOM 1994 O O . ARG A 1 242 ? -71.512 -2.900 71.476 1.00 37.69 242 ARG A O 1
ATOM 2001 N N . GLY A 1 243 ? -69.719 -1.577 71.028 1.00 34.22 243 GLY A N 1
ATOM 2002 C CA . GLY A 1 243 ? -69.968 -1.221 69.616 1.00 34.22 243 GLY A CA 1
ATOM 2003 C C . GLY A 1 243 ? -70.179 0.285 69.442 1.00 34.22 243 GLY A C 1
ATOM 2004 O O . GLY A 1 243 ? -71.215 0.785 69.847 1.00 34.22 243 GLY A O 1
ATOM 2005 N N . VAL A 1 244 ? -69.182 1.103 69.084 1.00 39.03 244 VAL A N 1
ATOM 2006 C CA . VAL A 1 244 ? -68.504 1.241 67.773 1.00 39.03 244 VAL A CA 1
ATOM 2007 C C . VAL A 1 244 ? -69.489 1.595 66.654 1.00 39.03 244 VAL A C 1
ATOM 2009 O O . VAL A 1 244 ? -70.178 0.730 66.125 1.00 39.03 244 VAL A O 1
ATOM 2012 N N . ASN A 1 245 ? -69.497 2.881 66.294 1.00 37.00 245 ASN A N 1
ATOM 2013 C CA . ASN A 1 245 ? -70.013 3.398 65.031 1.00 37.00 245 ASN A CA 1
ATOM 2014 C C . ASN A 1 245 ? -68.992 3.117 63.919 1.00 37.00 245 ASN A C 1
ATOM 2016 O O . ASN A 1 245 ? -67.878 3.633 63.990 1.00 37.00 245 ASN A O 1
ATOM 2020 N N . ILE A 1 246 ? -69.387 2.357 62.897 1.00 42.28 246 ILE A N 1
ATOM 2021 C CA . ILE A 1 246 ? -68.834 2.419 61.536 1.00 42.28 246 ILE A CA 1
ATOM 2022 C C . ILE A 1 246 ? -70.021 2.222 60.582 1.00 42.28 246 ILE A C 1
ATOM 2024 O O . ILE A 1 246 ? -70.612 1.140 60.598 1.00 42.28 246 ILE A O 1
ATOM 2028 N N . PRO A 1 247 ? -70.400 3.215 59.761 1.00 44.94 247 PRO A N 1
ATOM 2029 C CA . PRO A 1 247 ? -71.135 2.956 58.540 1.00 44.94 247 PRO A CA 1
ATOM 2030 C C . PRO A 1 247 ? -70.167 2.504 57.440 1.00 44.94 247 PRO A C 1
ATOM 2032 O O . PRO A 1 247 ? -69.056 3.005 57.290 1.00 44.94 247 PRO A O 1
ATOM 2035 N N . GLN A 1 248 ? -70.625 1.490 56.725 1.00 33.12 248 GLN A N 1
ATOM 2036 C CA . GLN A 1 248 ? -70.003 0.795 55.612 1.00 33.12 248 GLN A CA 1
ATOM 2037 C C . GLN A 1 248 ? -69.991 1.703 54.373 1.00 33.12 248 GLN A C 1
ATOM 2039 O O . GLN A 1 248 ? -71.055 2.024 53.850 1.00 33.12 248 GLN A O 1
ATOM 2044 N N . GLU A 1 249 ? -68.804 2.110 53.917 1.00 38.50 249 GLU A N 1
ATOM 2045 C CA . GLU A 1 249 ? -68.626 2.756 52.613 1.00 38.50 249 GLU A CA 1
ATOM 2046 C C . GLU A 1 249 ? -68.615 1.704 51.494 1.00 38.50 249 GLU A C 1
ATOM 2048 O O . GLU A 1 249 ? -67.856 0.734 51.515 1.00 38.50 249 GLU A O 1
ATOM 2053 N N . ASP A 1 250 ? -69.542 1.882 50.558 1.00 35.72 250 ASP A N 1
ATOM 2054 C CA . ASP A 1 250 ? -69.389 1.791 49.108 1.00 35.72 250 ASP A CA 1
ATOM 2055 C C . ASP A 1 250 ? -68.224 0.949 48.559 1.00 35.72 250 ASP A C 1
ATOM 2057 O O . ASP A 1 250 ? -67.135 1.432 48.253 1.00 35.72 250 ASP A O 1
ATOM 2061 N N . ASN A 1 251 ? -68.534 -0.312 48.250 1.00 41.03 251 ASN A N 1
ATOM 2062 C CA . ASN A 1 251 ? -67.862 -1.027 47.169 1.00 41.03 251 ASN A CA 1
ATOM 2063 C C . ASN A 1 251 ? -68.392 -0.488 45.834 1.00 41.03 251 ASN A C 1
ATOM 2065 O O . ASN A 1 251 ? -69.391 -0.971 45.299 1.00 41.03 251 ASN A O 1
ATOM 2069 N N . SER A 1 252 ? -67.703 0.517 45.304 1.00 39.12 252 SER A N 1
ATOM 2070 C CA . SER A 1 252 ? -67.868 1.000 43.940 1.00 39.12 252 SER A CA 1
ATOM 2071 C C . SER A 1 252 ? -66.545 0.888 43.181 1.00 39.12 252 SER A C 1
ATOM 2073 O O . SER A 1 252 ? -65.522 1.413 43.603 1.00 39.12 252 SER A O 1
ATOM 2075 N N . LEU A 1 253 ? -66.645 0.254 42.007 1.00 41.69 253 LEU A N 1
ATOM 2076 C CA . LEU A 1 253 ? -65.783 0.414 40.831 1.00 41.69 253 LEU A CA 1
ATOM 2077 C C . LEU A 1 253 ? -64.469 -0.385 40.787 1.00 41.69 253 LEU A C 1
ATOM 2079 O O . LEU A 1 253 ? -63.356 0.109 40.942 1.00 41.69 253 LEU A O 1
ATOM 2083 N N . SER A 1 254 ? -64.653 -1.638 40.364 1.00 49.47 254 SER A N 1
ATOM 2084 C CA . SER A 1 254 ? -63.876 -2.226 39.267 1.00 49.47 254 SER A CA 1
ATOM 2085 C C . SER A 1 254 ? -63.656 -1.213 38.127 1.00 49.47 254 SER A C 1
ATOM 2087 O O . SER A 1 254 ? -64.558 -0.445 37.793 1.00 49.47 254 SER A O 1
ATOM 2089 N N . SER A 1 255 ? -62.470 -1.287 37.514 1.00 48.06 255 SER A N 1
ATOM 2090 C CA . SER A 1 255 ? -62.007 -0.530 36.340 1.00 48.06 255 SER A CA 1
ATOM 2091 C C . SER A 1 255 ? -61.440 0.870 36.615 1.00 48.06 255 SER A C 1
ATOM 2093 O O . SER A 1 255 ? -61.952 1.876 36.129 1.00 48.06 255 SER A O 1
ATOM 2095 N N . GLN A 1 256 ? -60.278 0.935 37.280 1.00 38.09 256 GLN A N 1
ATOM 2096 C CA . GLN A 1 256 ? -59.339 2.018 36.983 1.00 38.09 256 GLN A CA 1
ATOM 2097 C C . GLN A 1 256 ? -58.629 1.727 35.660 1.00 38.09 256 GLN A C 1
ATOM 2099 O O . GLN A 1 256 ? -57.799 0.833 35.532 1.00 38.09 256 GLN A O 1
ATOM 2104 N N . SER A 1 257 ? -59.059 2.513 34.681 1.00 48.62 257 SER A N 1
ATOM 2105 C CA . SER A 1 257 ? -58.410 2.844 33.424 1.00 48.62 257 SER A CA 1
ATOM 2106 C C . SER A 1 257 ? -56.891 2.974 33.583 1.00 48.62 257 SER A C 1
ATOM 2108 O O . SER A 1 257 ? -56.403 3.891 34.248 1.00 48.62 257 SER A O 1
ATOM 2110 N N . SER A 1 258 ? -56.140 2.066 32.960 1.00 44.88 258 SER A N 1
ATOM 2111 C CA . SER A 1 258 ? -54.700 2.228 32.779 1.00 44.88 258 SER A CA 1
ATOM 2112 C C . SER A 1 258 ? -54.456 3.417 31.854 1.00 44.88 258 SER A C 1
ATOM 2114 O O . SER A 1 258 ? -54.962 3.475 30.733 1.00 44.88 258 SER A O 1
ATOM 2116 N N . LEU A 1 259 ? -53.688 4.371 32.368 1.00 44.50 259 LEU A N 1
ATOM 2117 C CA . LEU A 1 259 ? -53.216 5.586 31.717 1.00 44.50 259 LEU A CA 1
ATOM 2118 C C . LEU A 1 259 ? -52.813 5.334 30.254 1.00 44.50 259 LEU A C 1
ATOM 2120 O O . LEU A 1 259 ? -51.876 4.588 29.967 1.00 44.50 259 LEU A O 1
ATOM 2124 N N . SER A 1 260 ? -53.477 6.027 29.327 1.00 49.00 260 SER A N 1
ATOM 2125 C CA . SER A 1 260 ? -53.228 5.963 27.879 1.00 49.00 260 SER A CA 1
ATOM 2126 C C . SER A 1 260 ? -51.819 6.402 27.453 1.00 49.00 260 SER A C 1
ATOM 2128 O O . SER A 1 260 ? -51.466 6.242 26.290 1.00 49.00 260 SER A O 1
ATOM 2130 N N . SER A 1 261 ? -50.995 6.904 28.378 1.00 46.28 261 SER A N 1
ATOM 2131 C CA . SER A 1 261 ? -49.608 7.303 28.115 1.00 46.28 261 SER A CA 1
ATOM 2132 C C . SER A 1 261 ? -48.588 6.174 28.301 1.00 46.28 261 SER A C 1
ATOM 2134 O O . SER A 1 261 ? -47.449 6.333 27.885 1.00 46.28 261 SER A O 1
ATOM 2136 N N . GLN A 1 262 ? -48.960 5.040 28.912 1.00 49.50 262 GLN A N 1
ATOM 2137 C CA . GLN A 1 262 ? -48.050 3.892 29.078 1.00 49.50 262 GLN A CA 1
ATOM 2138 C C . GLN A 1 262 ? -48.168 2.853 27.951 1.00 49.50 262 GLN A C 1
ATOM 2140 O O . GLN A 1 262 ? -47.275 2.024 27.783 1.00 49.50 262 GLN A O 1
ATOM 2145 N N . ASN A 1 263 ? -49.223 2.923 27.134 1.00 47.69 263 ASN A N 1
ATOM 2146 C CA . ASN A 1 263 ? -49.449 1.956 26.056 1.00 47.69 263 ASN A CA 1
ATOM 2147 C C . ASN A 1 263 ? -48.770 2.344 24.732 1.00 47.69 263 ASN A C 1
ATOM 2149 O O . ASN A 1 263 ? -48.575 1.474 23.888 1.00 47.69 263 ASN A O 1
ATOM 2153 N N . SER A 1 264 ? -48.379 3.608 24.535 1.00 48.31 264 SER A N 1
ATOM 2154 C CA . SER A 1 264 ? -47.578 4.015 23.369 1.00 48.31 264 SER A CA 1
ATOM 2155 C C . SER A 1 264 ? -46.096 3.686 23.550 1.00 48.31 264 SER A C 1
ATOM 2157 O O . SER A 1 264 ? -45.455 3.218 22.614 1.00 48.31 264 SER A O 1
ATOM 2159 N N . ASP A 1 265 ? -45.567 3.841 24.765 1.00 49.16 265 ASP A N 1
ATOM 2160 C CA . ASP A 1 265 ? -44.132 3.673 25.023 1.00 49.16 265 ASP A CA 1
ATOM 2161 C C . ASP A 1 265 ? -43.749 2.210 25.279 1.00 49.16 265 ASP A C 1
ATOM 2163 O O . ASP A 1 265 ? -42.667 1.775 24.887 1.00 49.16 265 ASP A O 1
ATOM 2167 N N . GLY A 1 266 ? -44.651 1.409 25.860 1.00 45.75 266 GLY A N 1
ATOM 2168 C CA . GLY A 1 266 ? -44.424 -0.026 26.057 1.00 45.75 266 GLY A CA 1
ATOM 2169 C C . GLY A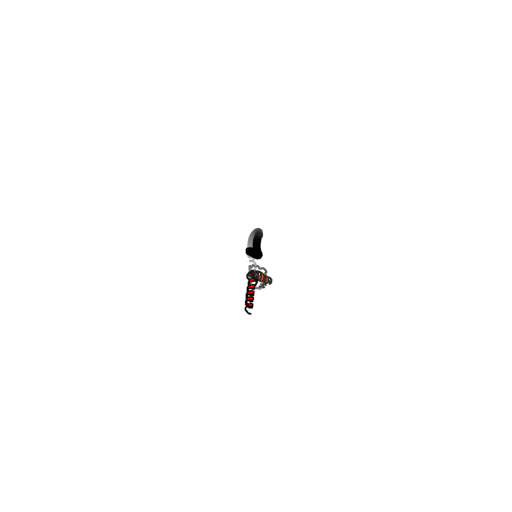 1 266 ? -44.424 -0.837 24.756 1.00 45.75 266 GLY A C 1
ATOM 2170 O O . GLY A 1 266 ? -43.697 -1.819 24.645 1.00 45.75 266 GLY A O 1
ATOM 2171 N N . ILE A 1 267 ? -45.196 -0.416 23.748 1.00 50.03 267 ILE A N 1
ATOM 2172 C CA . ILE A 1 267 ? -45.257 -1.109 22.449 1.00 50.03 267 ILE A CA 1
ATOM 2173 C C . ILE A 1 267 ? -44.087 -0.689 21.543 1.00 50.03 267 ILE A C 1
ATOM 2175 O O . ILE A 1 267 ? -43.594 -1.503 20.762 1.00 50.03 267 ILE A O 1
ATOM 2179 N N . VAL A 1 268 ? -43.594 0.548 21.674 1.00 51.28 268 VAL A N 1
ATOM 2180 C CA . VAL A 1 268 ? -42.500 1.073 20.839 1.00 51.28 268 VAL A CA 1
ATOM 2181 C C . VAL A 1 268 ? -41.109 0.770 21.417 1.00 51.28 268 VAL A C 1
ATOM 2183 O O . VAL A 1 268 ? -40.164 0.610 20.647 1.00 51.28 268 VAL A O 1
ATOM 2186 N N . SER A 1 269 ? -40.944 0.656 22.739 1.00 51.97 269 SER A N 1
ATOM 2187 C CA . SER A 1 269 ? -39.597 0.669 23.335 1.00 51.97 269 SER A CA 1
ATOM 2188 C C . SER A 1 269 ? -38.934 -0.706 23.493 1.00 51.97 269 SER A C 1
ATOM 2190 O O . SER A 1 269 ? -37.715 -0.797 23.361 1.00 51.97 269 SER A O 1
ATOM 2192 N N . THR A 1 270 ? -39.689 -1.787 23.714 1.00 51.16 270 THR A N 1
ATOM 2193 C CA . THR A 1 270 ? -39.092 -3.116 23.972 1.00 51.16 270 THR A CA 1
ATOM 2194 C C . THR A 1 270 ? -39.241 -4.069 22.787 1.00 51.16 270 THR A C 1
ATOM 2196 O O . THR A 1 270 ? -38.240 -4.512 22.233 1.00 51.16 270 THR A O 1
ATOM 2199 N N . ASN A 1 271 ? -40.458 -4.293 22.283 1.00 50.66 271 ASN A N 1
ATOM 2200 C CA . ASN A 1 271 ? -40.672 -5.272 21.206 1.00 50.66 271 ASN A CA 1
ATOM 2201 C C . ASN A 1 271 ? -40.116 -4.849 19.835 1.00 50.66 271 ASN A C 1
ATOM 2203 O O . ASN A 1 271 ? -39.684 -5.710 19.067 1.00 50.66 271 ASN A O 1
ATOM 2207 N N . ALA A 1 272 ? -40.123 -3.553 19.506 1.00 52.56 272 ALA A N 1
ATOM 2208 C CA . ALA A 1 272 ? -39.625 -3.068 18.215 1.00 52.56 272 ALA A CA 1
ATOM 2209 C C . ALA A 1 272 ? -38.099 -2.883 18.197 1.00 52.56 272 ALA A C 1
ATOM 2211 O O . ALA A 1 272 ? -37.479 -3.035 17.151 1.00 52.56 272 ALA A O 1
ATOM 2212 N N . ARG A 1 273 ? -37.479 -2.575 19.345 1.00 53.78 273 ARG A N 1
ATOM 2213 C CA . ARG A 1 273 ? -36.040 -2.281 19.433 1.00 53.78 273 ARG A CA 1
ATOM 2214 C C . ARG A 1 273 ? -35.181 -3.531 19.607 1.00 53.78 273 ARG A C 1
ATOM 2216 O O . ARG A 1 273 ? -34.063 -3.552 19.104 1.00 53.78 273 ARG A O 1
ATOM 2223 N N . GLU A 1 274 ? -35.713 -4.566 20.255 1.00 56.00 274 GLU A N 1
ATOM 2224 C CA . GLU A 1 274 ? -35.020 -5.852 20.409 1.00 56.00 274 GLU A CA 1
ATOM 2225 C C . GLU A 1 274 ? -35.093 -6.724 19.144 1.00 56.00 274 GLU A C 1
ATOM 2227 O O . GLU A 1 274 ? -34.156 -7.469 18.883 1.00 56.00 274 GLU A O 1
ATOM 2232 N N . ASN A 1 275 ? -36.130 -6.575 18.304 1.00 53.88 275 ASN A N 1
ATOM 2233 C CA . ASN A 1 275 ? -36.269 -7.319 17.037 1.00 53.88 275 ASN A CA 1
ATOM 2234 C C . ASN A 1 275 ? -35.787 -6.551 15.785 1.00 53.88 275 ASN A C 1
ATOM 2236 O O . ASN A 1 275 ? -35.745 -7.117 14.696 1.00 53.88 275 ASN A O 1
ATOM 2240 N N . ALA A 1 276 ? -35.409 -5.272 15.908 1.00 53.94 276 ALA A N 1
ATOM 2241 C CA . ALA A 1 276 ? -34.956 -4.443 14.783 1.00 53.94 276 ALA A CA 1
ATOM 2242 C C . ALA A 1 276 ? -33.696 -4.936 14.030 1.00 53.94 276 ALA A C 1
ATOM 2244 O O . ALA A 1 276 ? -33.648 -4.731 12.815 1.00 53.94 276 ALA A O 1
ATOM 2245 N N . PRO A 1 277 ? -32.675 -5.554 14.665 1.00 57.28 277 PRO A N 1
ATOM 2246 C CA . PRO A 1 277 ? -31.494 -6.019 13.933 1.00 57.28 277 PRO A CA 1
ATOM 2247 C C . PRO A 1 277 ? -31.765 -7.254 13.059 1.00 57.28 277 PRO A C 1
ATOM 2249 O O . PRO A 1 277 ? -31.029 -7.482 12.100 1.00 57.28 277 PRO A O 1
ATOM 2252 N N . ASP A 1 278 ? -32.824 -8.011 13.366 1.00 55.22 278 ASP A N 1
ATOM 2253 C CA . ASP A 1 278 ? -33.212 -9.241 12.665 1.00 55.22 278 ASP A CA 1
ATOM 2254 C C . ASP A 1 278 ? -34.399 -9.042 11.702 1.00 55.22 278 ASP A C 1
ATOM 2256 O O . ASP A 1 278 ? -34.817 -9.994 11.041 1.00 55.22 278 ASP A O 1
ATOM 2260 N N . ASP A 1 279 ? -34.931 -7.819 11.571 1.00 57.75 279 ASP A N 1
ATOM 2261 C CA . ASP A 1 279 ? -35.985 -7.506 10.602 1.00 57.75 279 ASP A CA 1
ATOM 2262 C C . ASP A 1 279 ? -35.386 -7.325 9.186 1.00 57.75 279 ASP A C 1
ATOM 2264 O O . ASP A 1 279 ? -34.716 -6.319 8.900 1.00 57.75 279 ASP A O 1
ATOM 2268 N N . PRO A 1 280 ? -35.634 -8.266 8.251 1.00 56.75 280 PRO A N 1
ATOM 2269 C CA . PRO A 1 280 ? -35.064 -8.221 6.910 1.00 56.75 280 PRO A CA 1
ATOM 2270 C C . PRO A 1 280 ? -35.588 -7.054 6.059 1.00 56.75 280 PRO A C 1
ATOM 2272 O O . PRO A 1 280 ? -34.979 -6.763 5.027 1.00 56.75 280 PRO A O 1
ATOM 2275 N N . PHE A 1 281 ? -36.677 -6.386 6.460 1.00 56.22 281 PHE A N 1
ATOM 2276 C CA . PHE A 1 281 ? -37.222 -5.222 5.756 1.00 56.22 281 PHE A CA 1
ATOM 2277 C C . PHE A 1 281 ? -36.608 -3.890 6.209 1.00 56.22 281 PHE A C 1
ATOM 2279 O O . PHE A 1 281 ? -36.624 -2.939 5.426 1.00 56.22 281 PHE A O 1
ATOM 2286 N N . LEU A 1 282 ? -36.044 -3.809 7.421 1.00 55.69 282 LEU A N 1
ATOM 2287 C CA . LEU A 1 282 ? -35.548 -2.550 7.994 1.00 55.69 282 LEU A CA 1
ATOM 2288 C C . LEU A 1 282 ? -34.052 -2.288 7.749 1.00 55.69 282 LEU A C 1
ATOM 2290 O O . LEU A 1 282 ? -33.679 -1.130 7.578 1.00 55.69 282 LEU A O 1
ATOM 2294 N N . TYR A 1 283 ? -33.197 -3.321 7.693 1.00 50.31 283 TYR A N 1
ATOM 2295 C CA . TYR A 1 283 ? -31.728 -3.136 7.715 1.00 50.31 283 TYR A CA 1
ATOM 2296 C C . TYR A 1 283 ? -30.927 -3.835 6.602 1.00 50.31 283 TYR A C 1
ATOM 2298 O O . TYR A 1 283 ? -29.701 -3.903 6.668 1.00 50.31 283 TYR A O 1
ATOM 2306 N N . ASN A 1 284 ? -31.574 -4.331 5.544 1.00 51.16 284 ASN A N 1
ATOM 2307 C CA . ASN A 1 284 ? -30.905 -5.160 4.534 1.00 51.16 284 ASN A CA 1
ATOM 2308 C C . ASN A 1 284 ? -30.840 -4.508 3.134 1.00 51.16 284 ASN A C 1
ATOM 2310 O O . ASN A 1 284 ? -31.432 -4.993 2.166 1.00 51.16 284 ASN A O 1
ATOM 2314 N N . GLU A 1 285 ? -30.057 -3.429 2.988 1.00 53.94 285 GLU A N 1
ATOM 2315 C CA . GLU A 1 285 ? -29.733 -2.830 1.673 1.00 53.94 285 GLU A CA 1
ATOM 2316 C C . GLU A 1 285 ? -29.141 -3.865 0.692 1.00 53.94 285 GLU A C 1
ATOM 2318 O O . GLU A 1 285 ? -29.466 -3.870 -0.498 1.00 53.94 285 GLU A O 1
ATOM 2323 N N . ALA A 1 286 ? -28.369 -4.836 1.192 1.00 53.28 286 ALA A N 1
ATOM 2324 C CA . ALA A 1 286 ? -27.745 -5.881 0.378 1.00 53.28 286 ALA A CA 1
ATOM 2325 C C . ALA A 1 286 ? -28.745 -6.898 -0.226 1.00 53.28 286 ALA A C 1
ATOM 2327 O O . ALA A 1 286 ? -28.493 -7.457 -1.301 1.00 53.28 286 ALA A O 1
ATOM 2328 N N . GLN A 1 287 ? -29.893 -7.141 0.420 1.00 49.53 287 GLN A N 1
ATOM 2329 C CA . GLN A 1 287 ? -30.956 -8.011 -0.115 1.00 49.53 287 GLN A CA 1
ATOM 2330 C C . GLN A 1 287 ? -31.876 -7.253 -1.086 1.00 49.53 287 GLN A C 1
ATOM 2332 O O . GLN A 1 287 ? -32.266 -7.811 -2.119 1.00 49.53 287 GLN A O 1
ATOM 2337 N N . ASN A 1 288 ? -32.124 -5.962 -0.835 1.00 51.03 288 ASN A N 1
ATOM 2338 C CA . ASN A 1 288 ? -32.840 -5.076 -1.762 1.00 51.03 288 ASN A CA 1
ATOM 2339 C C . ASN A 1 288 ? -32.084 -4.889 -3.087 1.00 51.03 288 ASN A C 1
ATOM 2341 O O . ASN A 1 288 ? -32.687 -4.892 -4.168 1.00 51.03 288 ASN A O 1
ATOM 2345 N N . GLU A 1 289 ? -30.752 -4.839 -3.050 1.00 52.56 289 GLU A N 1
ATOM 2346 C CA . GLU A 1 289 ? -29.938 -4.867 -4.264 1.00 52.56 289 GLU A CA 1
ATOM 2347 C C . GLU A 1 289 ? -30.020 -6.201 -5.017 1.00 52.56 289 GLU A C 1
ATOM 2349 O O . GLU A 1 289 ? -30.031 -6.219 -6.250 1.00 52.56 289 GLU A O 1
ATOM 2354 N N . ARG A 1 290 ? -30.105 -7.340 -4.318 1.00 52.47 290 ARG A N 1
ATOM 2355 C CA . ARG A 1 290 ? -30.264 -8.654 -4.967 1.00 52.47 290 ARG A CA 1
ATOM 2356 C C . ARG A 1 290 ? -31.616 -8.779 -5.673 1.00 52.47 290 ARG A C 1
ATOM 2358 O O . ARG A 1 290 ? -31.650 -9.255 -6.808 1.00 52.47 290 ARG A O 1
ATOM 2365 N N . TRP A 1 291 ? -32.705 -8.299 -5.071 1.00 51.31 291 TRP A N 1
ATOM 2366 C CA . TRP A 1 291 ? -34.040 -8.316 -5.686 1.00 51.31 291 TRP A CA 1
ATOM 2367 C C . TRP A 1 291 ? -34.163 -7.372 -6.891 1.00 51.31 291 TRP A C 1
ATOM 2369 O O . TRP A 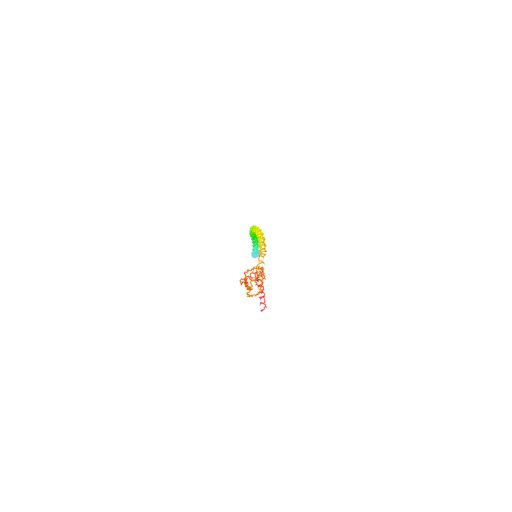1 291 ? -34.678 -7.774 -7.942 1.00 51.31 291 TRP A O 1
ATOM 2379 N N . THR A 1 292 ? -33.616 -6.156 -6.795 1.00 53.41 292 THR A N 1
ATOM 2380 C CA . THR A 1 292 ? -33.595 -5.189 -7.910 1.00 53.41 292 THR A CA 1
ATOM 2381 C C . THR A 1 292 ? -32.691 -5.639 -9.062 1.00 53.41 292 THR A C 1
ATOM 2383 O O . THR A 1 292 ? -33.016 -5.424 -10.234 1.00 53.41 292 THR A O 1
ATOM 2386 N N . ARG A 1 293 ? -31.587 -6.342 -8.775 1.00 53.41 293 ARG A N 1
ATOM 2387 C CA . ARG A 1 293 ? -30.678 -6.903 -9.792 1.00 53.41 293 ARG A CA 1
ATOM 2388 C C . ARG A 1 293 ? -31.272 -8.131 -10.497 1.00 53.41 293 ARG A C 1
ATOM 2390 O O . ARG A 1 293 ? -31.057 -8.297 -11.699 1.00 53.41 293 ARG A O 1
ATOM 2397 N N . VAL A 1 294 ? -32.070 -8.947 -9.800 1.00 54.62 294 VAL A N 1
ATOM 2398 C CA . VAL A 1 294 ? -32.835 -10.061 -10.401 1.00 54.62 294 VAL A CA 1
ATOM 2399 C C . VAL A 1 294 ? -33.970 -9.543 -11.296 1.00 54.62 294 VAL A C 1
ATOM 2401 O O . VAL A 1 294 ? -34.140 -10.051 -12.406 1.00 54.62 294 VAL A O 1
ATOM 2404 N N . HIS A 1 295 ? -34.678 -8.481 -10.896 1.00 49.09 295 HIS A N 1
ATOM 2405 C CA . HIS A 1 295 ? -35.717 -7.865 -11.733 1.00 49.09 295 HIS A CA 1
ATOM 2406 C C . HIS A 1 295 ? -35.140 -7.155 -12.970 1.00 49.09 295 HIS A C 1
ATOM 2408 O O . HIS A 1 295 ? -35.660 -7.330 -14.071 1.00 49.09 295 HIS A O 1
ATOM 2414 N N . LYS A 1 296 ? -33.998 -6.457 -12.855 1.00 51.00 296 LYS A N 1
ATOM 2415 C CA . LYS A 1 296 ? -33.315 -5.855 -14.021 1.00 51.00 296 LYS A CA 1
ATOM 2416 C C . LYS A 1 296 ? -32.797 -6.887 -15.031 1.00 51.00 296 LYS A C 1
ATOM 2418 O O . LYS A 1 296 ? -32.748 -6.587 -16.222 1.00 51.00 296 LYS A O 1
ATOM 2423 N N . ARG A 1 297 ? -32.424 -8.097 -14.592 1.00 52.62 297 ARG A N 1
ATOM 2424 C CA . ARG A 1 297 ? -32.027 -9.186 -15.506 1.00 52.62 297 ARG A CA 1
ATOM 2425 C C . ARG A 1 297 ? -33.218 -9.796 -16.244 1.00 52.62 297 ARG A C 1
ATOM 2427 O O . ARG A 1 297 ? -33.085 -10.040 -17.437 1.00 52.62 297 ARG A O 1
ATOM 2434 N N . LYS A 1 298 ? -34.368 -9.976 -15.581 1.00 50.62 298 LYS A N 1
ATOM 2435 C CA . LYS A 1 298 ? -35.582 -10.526 -16.215 1.00 50.62 298 LYS A CA 1
ATOM 2436 C C . LYS A 1 298 ? -36.239 -9.569 -17.217 1.00 50.62 298 LYS A C 1
ATOM 2438 O O . LYS A 1 298 ? -36.750 -10.029 -18.226 1.00 50.62 298 LYS A O 1
ATOM 2443 N N . VAL A 1 299 ? -36.163 -8.252 -17.006 1.00 52.56 299 VAL A N 1
ATOM 2444 C CA . VAL A 1 299 ? -36.711 -7.269 -17.966 1.00 52.56 299 VAL A CA 1
ATOM 2445 C C . VAL A 1 299 ? -35.839 -7.138 -19.227 1.00 52.56 299 VAL A C 1
ATOM 2447 O O . VAL A 1 299 ? -36.358 -6.890 -20.307 1.00 52.56 299 VAL A O 1
ATOM 2450 N N . LYS A 1 300 ? -34.523 -7.380 -19.138 1.00 46.62 300 LYS A N 1
ATOM 2451 C CA . LYS A 1 300 ? -33.610 -7.364 -20.302 1.00 46.62 300 LYS A CA 1
ATOM 2452 C C . LYS A 1 300 ? -33.622 -8.637 -21.155 1.00 46.62 300 LYS A C 1
ATOM 2454 O O . LYS A 1 300 ? -32.989 -8.648 -22.201 1.00 46.62 300 LYS A O 1
ATOM 2459 N N . THR A 1 301 ? -34.286 -9.700 -20.706 1.00 49.31 301 THR A N 1
ATOM 2460 C CA . THR A 1 301 ? -34.427 -10.965 -21.457 1.00 49.31 301 THR A CA 1
ATOM 2461 C C . THR A 1 301 ? -35.832 -11.164 -22.033 1.00 49.31 301 THR A C 1
ATOM 2463 O O . THR A 1 301 ? -36.100 -12.209 -22.612 1.00 49.31 301 THR A O 1
ATOM 2466 N N . ALA A 1 302 ? -36.715 -10.171 -21.885 1.00 48.41 302 ALA A N 1
ATOM 2467 C CA . ALA A 1 302 ? -38.093 -10.190 -22.375 1.00 48.41 302 ALA A CA 1
ATOM 2468 C C . ALA A 1 302 ? -38.379 -9.079 -23.412 1.00 48.41 302 ALA A C 1
ATOM 2470 O O . ALA A 1 302 ? -39.517 -8.625 -23.519 1.00 48.41 302 ALA A O 1
ATOM 2471 N N . ILE A 1 303 ? -37.350 -8.637 -24.148 1.00 41.12 303 ILE A N 1
ATOM 2472 C CA . ILE A 1 303 ? -37.460 -7.816 -25.367 1.00 41.12 303 ILE A CA 1
ATOM 2473 C C . ILE A 1 303 ? -36.808 -8.596 -26.502 1.00 41.12 303 ILE A C 1
ATOM 2475 O O . ILE A 1 303 ? -35.678 -9.085 -26.266 1.00 41.12 303 ILE A O 1
#

Sequence (303 aa):
MGNNNTQAQERQEAEGRQQAEERARRAEEARRQEAEEGRRKAEEARRQEAEEGRRKAEEGVRRLLAEAKARAENQQRKLELDSEERQQKLRLQSEADEKEKDRKLERLKIETEENQRKREHEEKRLTIENEENEKKREHERLKYVSEAKEREKDRELERFKIQSQERVAIEKCRSKEKVAKEEAAKAKEEAAKAKEEANAKKEVNKTLDKLNTAKNPRAALMVIGGRTRCDDGYNPAEASRRGVNIPQEDNSLSSQSSLSSQNSDGIVSTNARENAPDDPFLYNEAQNERWTRVHKRKVKTAI

Organism: Amphimedon queenslandica (NCBI:txid400682)

pLDDT: mean 73.31, std 22.29, range [31.11, 97.81]

Secondary structure (DSSP, 8-state):
--SHHHHHHHHHHHHHHHHHHHHHHHHHHHHHHHHHHHHHHHHHHHHHHHHHHHHHHHHHHHHHHHHHHHHHHHHHHHHHHHHHHHHHHHHHHHHHHHHHHHHHHHHHHHHHHHHHHHHHHHHHHHHHHHHHHHHHHHHHHHHHHHHHHHHHHHHHHHHHHHHHHHHHHHHHHHHHHHHHHHHHHHHHHHHHHHHHHHHHHHHHHHHHHHHHTTS--------------------------------------S-----TTHHHHHHHHTHHHHSGGG-TTTS-HHHHHHHHHHHHHHHTT--

Foldseek 3Di:
DPDPVVVVVVVVVVVVVVVVVVVVVVVVVVVVVVVVVVVVVVVVVVVVVVVVVVVVVVVVVVVVVVVVVVVVVVVVVVVVVVVVVVVVVVVVVVVVVVVVVVVVVVVVVVVVVVVVVVVVVVVVVVVVVVVVVVVVVVVVVVVVVVVVVVVVVVVVVVVVVVVVVVVVVVVVVVVVVVVVVVVVVVVVVVVVVVVVVVVVVVVVVVVVVVVPPPDDDDDDDDDDDDDYDDDDDDDDDDDDDDDDDDDDDDPDDDDDDDDPVVVVCVVCPPPCVVCQVVPCVRPCPVVVVVVVVVVVVVVVVPD

Radius of gyration: 87.25 Å; chains: 1; bounding box: 204×19×252 Å